Protein AF-W6KQI8-F1 (afdb_monomer)

Structure (mmCIF, N/CA/C/O backbone):
data_AF-W6KQI8-F1
#
_entry.id   AF-W6KQI8-F1
#
loop_
_atom_site.group_PDB
_atom_site.id
_atom_site.type_symbol
_atom_site.label_atom_id
_atom_site.label_alt_id
_atom_site.label_comp_id
_atom_site.label_asym_id
_atom_site.label_entity_id
_atom_site.label_seq_id
_atom_site.pdbx_PDB_ins_code
_atom_site.Cartn_x
_atom_site.Cartn_y
_atom_site.Cartn_z
_atom_site.occupancy
_atom_site.B_iso_or_equiv
_atom_site.auth_seq_id
_atom_site.auth_comp_id
_atom_site.auth_asym_id
_atom_site.auth_atom_id
_atom_site.pdbx_PDB_model_num
ATOM 1 N N . MET A 1 1 ? 44.109 -14.908 -35.224 1.00 31.94 1 MET A N 1
ATOM 2 C CA . MET A 1 1 ? 43.036 -13.945 -35.546 1.00 31.94 1 MET A CA 1
ATOM 3 C C . MET A 1 1 ? 41.801 -14.389 -34.784 1.00 31.94 1 MET A C 1
ATOM 5 O O . MET A 1 1 ? 41.146 -15.328 -35.209 1.00 31.94 1 MET A O 1
ATOM 9 N N . LEU A 1 2 ? 41.592 -13.823 -33.595 1.00 27.70 2 LEU A N 1
ATOM 10 C CA . LEU A 1 2 ? 40.444 -14.121 -32.739 1.00 27.70 2 LEU A CA 1
ATOM 11 C C . LEU A 1 2 ? 39.280 -13.232 -33.181 1.00 27.70 2 LEU A C 1
ATOM 13 O O . LEU A 1 2 ? 39.434 -12.018 -33.294 1.00 27.70 2 LEU A O 1
ATOM 17 N N . SER A 1 3 ? 38.160 -13.870 -33.507 1.00 24.66 3 SE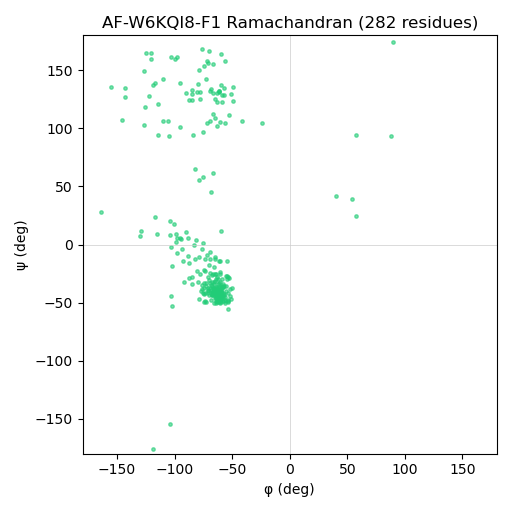R A N 1
ATOM 18 C CA . SER A 1 3 ? 36.952 -13.246 -34.036 1.00 24.66 3 SER A CA 1
ATOM 19 C C . SER A 1 3 ? 36.387 -12.199 -33.078 1.00 24.66 3 SER A C 1
ATOM 21 O O . SER A 1 3 ? 36.022 -12.507 -31.945 1.00 24.66 3 SER A O 1
ATOM 23 N N . ILE A 1 4 ? 36.249 -10.972 -33.576 1.00 33.44 4 ILE A N 1
ATOM 24 C CA . ILE A 1 4 ? 35.575 -9.831 -32.940 1.00 33.44 4 ILE A CA 1
ATOM 25 C C . ILE A 1 4 ? 34.052 -10.042 -33.028 1.00 33.44 4 ILE A C 1
ATOM 27 O O . ILE A 1 4 ? 33.346 -9.259 -33.641 1.00 33.44 4 ILE A O 1
ATOM 31 N N . ASN A 1 5 ? 33.545 -11.149 -32.479 1.00 31.06 5 ASN A N 1
ATOM 32 C CA . ASN A 1 5 ? 32.107 -11.459 -32.435 1.00 31.06 5 ASN A CA 1
ATOM 33 C C . ASN A 1 5 ? 31.621 -11.854 -31.027 1.00 31.06 5 ASN A C 1
ATOM 35 O O . ASN A 1 5 ? 30.468 -12.231 -30.869 1.00 31.06 5 ASN A O 1
ATOM 39 N N . ALA A 1 6 ? 32.464 -11.737 -29.994 1.00 29.67 6 ALA A N 1
ATOM 40 C CA . ALA A 1 6 ? 32.096 -12.051 -28.606 1.00 29.67 6 ALA A CA 1
ATOM 41 C C . ALA A 1 6 ? 31.729 -10.817 -27.750 1.00 29.67 6 ALA A C 1
ATOM 43 O O . ALA A 1 6 ? 31.437 -10.961 -26.572 1.00 29.67 6 ALA A O 1
ATOM 44 N N . LEU A 1 7 ? 31.721 -9.607 -28.325 1.00 29.34 7 LEU A N 1
ATOM 45 C CA . LEU A 1 7 ? 31.459 -8.346 -27.603 1.00 29.34 7 LEU A CA 1
ATOM 46 C C . LEU A 1 7 ? 30.052 -7.764 -27.837 1.00 29.34 7 LEU A C 1
ATOM 48 O O . LEU A 1 7 ? 29.827 -6.583 -27.607 1.00 29.34 7 LEU A O 1
ATOM 52 N N . SER A 1 8 ? 29.094 -8.586 -28.274 1.00 31.62 8 SER A N 1
ATOM 53 C CA . SER A 1 8 ? 27.665 -8.216 -28.280 1.00 31.62 8 SER A CA 1
ATOM 54 C C . SER A 1 8 ? 26.818 -9.110 -27.372 1.00 31.62 8 SER A C 1
ATOM 56 O O . SER A 1 8 ? 25.612 -9.226 -27.564 1.00 31.62 8 SER A O 1
ATOM 58 N N . ALA A 1 9 ? 27.443 -9.728 -26.361 1.00 31.31 9 ALA A N 1
ATOM 59 C CA . ALA A 1 9 ? 26.696 -10.190 -25.201 1.00 31.31 9 ALA A CA 1
ATOM 60 C C . ALA A 1 9 ? 26.138 -8.938 -24.517 1.00 31.31 9 ALA A C 1
ATOM 62 O O . ALA A 1 9 ? 26.889 -8.099 -24.025 1.00 31.31 9 ALA A O 1
ATOM 63 N N . GLU A 1 10 ? 24.827 -8.779 -24.636 1.00 37.16 10 GLU A N 1
ATOM 64 C CA . GLU A 1 10 ? 24.023 -7.676 -24.145 1.00 37.16 10 GLU A CA 1
ATOM 65 C C . GLU A 1 10 ? 24.472 -7.245 -22.739 1.00 37.16 10 GLU A C 1
ATOM 67 O O . GLU A 1 10 ? 24.137 -7.882 -21.746 1.00 37.16 10 GLU A O 1
ATOM 72 N N . CYS A 1 11 ? 25.156 -6.101 -22.634 1.00 30.22 11 CYS A N 1
ATOM 73 C CA . CYS A 1 11 ? 25.075 -5.258 -21.442 1.00 30.22 11 CYS A CA 1
ATOM 74 C C . CYS A 1 11 ? 23.647 -4.690 -21.359 1.00 30.22 11 CYS A C 1
ATOM 76 O O . CYS A 1 11 ? 23.443 -3.481 -21.441 1.00 30.22 11 CYS A O 1
ATOM 78 N N . LYS A 1 12 ? 22.636 -5.555 -21.230 1.00 35.59 12 LYS A N 1
ATOM 79 C CA . LYS A 1 12 ? 21.400 -5.159 -20.568 1.00 35.59 12 LYS A CA 1
ATOM 80 C C . LYS A 1 12 ? 21.812 -5.017 -19.120 1.00 35.59 12 LYS A C 1
ATOM 82 O O . LYS A 1 12 ? 22.142 -6.004 -18.471 1.00 35.59 12 LYS A O 1
ATOM 87 N N . LYS A 1 13 ? 21.910 -3.775 -18.656 1.00 36.84 13 LYS A N 1
ATOM 88 C CA . LYS A 1 13 ? 21.997 -3.497 -17.231 1.00 36.84 13 LYS A CA 1
ATOM 89 C C . LYS A 1 13 ? 20.802 -4.238 -16.639 1.00 36.84 13 LYS A C 1
ATOM 91 O O . LYS A 1 13 ? 19.673 -3.913 -16.995 1.00 36.84 13 LYS A O 1
ATOM 96 N N . GLU A 1 14 ? 21.037 -5.301 -15.872 1.00 39.47 14 GLU A N 1
ATOM 97 C CA . GLU A 1 14 ? 19.958 -5.914 -15.109 1.00 39.47 14 GLU A CA 1
ATOM 98 C C . GLU A 1 14 ? 19.404 -4.773 -14.261 1.00 39.47 14 GLU A C 1
ATOM 100 O O . GLU A 1 14 ? 20.079 -4.264 -13.362 1.00 39.47 14 GLU A O 1
ATOM 105 N N . LEU A 1 15 ? 18.236 -4.251 -14.653 1.00 46.25 15 LEU A N 1
ATOM 106 C CA . LEU A 1 15 ? 17.509 -3.308 -13.824 1.00 46.25 15 LEU A CA 1
ATOM 107 C C . LEU A 1 15 ? 17.428 -3.985 -12.461 1.00 46.25 15 LEU A C 1
ATOM 109 O O . LEU A 1 15 ? 17.081 -5.171 -12.434 1.00 46.25 15 LEU A O 1
ATOM 113 N N . PRO A 1 16 ? 17.798 -3.297 -11.364 1.00 52.91 16 PRO A N 1
ATOM 114 C CA . PRO A 1 16 ? 17.781 -3.925 -10.057 1.00 52.91 16 PRO A CA 1
ATOM 115 C C . PRO A 1 16 ? 16.419 -4.588 -9.913 1.00 52.91 16 PRO A C 1
ATOM 117 O O . PRO A 1 16 ? 15.400 -3.922 -10.109 1.00 52.91 16 PRO A O 1
ATOM 120 N N . TYR A 1 17 ? 16.397 -5.895 -9.649 1.00 54.91 17 TYR A N 1
ATOM 121 C CA . TYR A 1 17 ? 15.174 -6.713 -9.620 1.00 54.91 17 TYR A CA 1
ATOM 122 C C . TYR A 1 17 ? 14.105 -6.135 -8.660 1.00 54.91 17 TYR A C 1
ATOM 124 O O . TYR A 1 17 ? 12.928 -6.483 -8.718 1.00 54.91 17 TYR A O 1
ATOM 132 N N . HIS A 1 18 ? 14.529 -5.196 -7.810 1.00 64.19 18 HIS A N 1
ATOM 133 C CA . HIS A 1 18 ? 13.772 -4.504 -6.779 1.00 64.19 18 HIS A CA 1
ATOM 134 C C . HIS A 1 18 ? 13.620 -2.988 -7.009 1.00 64.19 18 HIS A C 1
ATOM 136 O O . HIS A 1 18 ? 13.173 -2.296 -6.106 1.00 64.19 18 HIS A O 1
ATOM 142 N N . ALA A 1 19 ? 13.999 -2.426 -8.162 1.00 83.62 19 ALA A N 1
ATOM 143 C CA . ALA A 1 19 ? 13.776 -1.003 -8.428 1.00 83.62 19 ALA A CA 1
ATOM 144 C C . ALA A 1 19 ? 12.316 -0.747 -8.852 1.00 83.62 19 ALA A C 1
ATOM 146 O O . ALA A 1 19 ? 11.789 -1.493 -9.690 1.00 83.62 19 ALA A O 1
ATOM 147 N N . PRO A 1 20 ? 11.667 0.321 -8.357 1.00 90.50 20 PRO A N 1
ATOM 148 C CA . PRO A 1 20 ? 10.317 0.686 -8.780 1.00 90.50 20 PRO A CA 1
ATOM 149 C C . PRO A 1 20 ? 10.254 0.958 -10.292 1.00 90.50 20 PRO A C 1
ATOM 151 O O . PRO A 1 20 ? 11.258 1.167 -10.991 1.00 90.50 20 PRO A O 1
ATOM 154 N N . PHE A 1 21 ? 9.041 0.975 -10.827 1.00 91.75 21 PHE A N 1
ATOM 155 C CA . PHE A 1 21 ? 8.799 1.480 -12.167 1.00 91.75 21 PHE A CA 1
ATOM 156 C C . PHE A 1 21 ? 8.943 3.011 -12.220 1.00 91.75 21 PHE A C 1
ATOM 158 O O . PHE A 1 21 ? 8.809 3.698 -11.203 1.00 91.75 21 PHE A O 1
ATOM 165 N N . PRO A 1 22 ? 9.196 3.580 -13.415 1.00 91.56 22 PRO A N 1
ATOM 166 C CA . PRO A 1 22 ? 9.279 5.026 -13.589 1.00 91.56 22 PRO A CA 1
ATOM 167 C C . PRO A 1 22 ? 8.013 5.758 -13.127 1.00 91.56 22 PRO A C 1
ATOM 169 O O . PRO A 1 22 ? 6.916 5.200 -13.148 1.00 91.56 22 PRO A O 1
ATOM 172 N N . GLN A 1 23 ? 8.154 7.051 -12.813 1.00 92.44 23 GLN A N 1
ATOM 173 C CA . GLN A 1 23 ? 7.081 7.888 -12.257 1.00 92.44 23 GLN A CA 1
ATOM 174 C C . GLN A 1 23 ? 5.764 7.821 -13.042 1.00 92.44 23 GLN A C 1
ATOM 176 O O . GLN A 1 23 ? 4.706 7.765 -12.439 1.00 92.44 23 GLN A O 1
ATOM 181 N N . GLN A 1 24 ? 5.815 7.736 -14.372 1.00 92.00 24 GLN A N 1
ATOM 182 C CA . GLN A 1 24 ? 4.614 7.616 -15.207 1.00 92.00 24 GLN A CA 1
ATOM 183 C C . GLN A 1 24 ? 3.746 6.380 -14.905 1.00 92.00 24 GLN A C 1
ATOM 185 O O . GLN A 1 24 ? 2.536 6.440 -15.096 1.00 92.00 24 GLN A O 1
ATOM 190 N N . VAL A 1 25 ? 4.340 5.273 -14.436 1.00 92.81 25 VAL A N 1
ATOM 191 C CA . VAL A 1 25 ? 3.583 4.102 -13.967 1.00 92.81 25 VAL A CA 1
ATOM 192 C C . VAL A 1 25 ? 2.952 4.414 -12.622 1.00 92.81 25 VAL A C 1
ATOM 194 O O . VAL A 1 25 ? 1.751 4.216 -12.468 1.00 92.81 25 VAL A O 1
ATOM 197 N N . LYS A 1 26 ? 3.743 4.953 -11.684 1.00 94.56 26 LYS A N 1
ATOM 198 C CA . LYS A 1 26 ? 3.284 5.332 -10.342 1.00 94.56 26 LYS A CA 1
ATOM 199 C C . LYS A 1 26 ? 2.106 6.309 -10.412 1.00 94.56 26 LYS A C 1
ATOM 201 O O . LYS A 1 26 ? 1.048 5.998 -9.882 1.00 94.56 26 LYS A O 1
ATOM 206 N N . ASP A 1 27 ? 2.229 7.387 -11.186 1.00 93.50 27 ASP A N 1
ATOM 207 C CA . ASP A 1 27 ? 1.166 8.378 -11.411 1.00 93.50 27 ASP A CA 1
ATOM 208 C C . ASP A 1 27 ? -0.135 7.736 -11.926 1.00 93.50 27 ASP A C 1
ATOM 210 O O . ASP A 1 27 ? -1.237 8.112 -11.523 1.00 93.50 27 ASP A O 1
ATOM 214 N N . ALA A 1 28 ? -0.017 6.758 -12.830 1.00 92.56 28 ALA A N 1
ATOM 215 C CA . ALA A 1 28 ? -1.165 6.088 -13.431 1.00 92.56 28 ALA A CA 1
ATOM 216 C C . ALA A 1 28 ? -1.863 5.107 -12.477 1.00 92.56 28 ALA A C 1
ATOM 218 O O . ALA A 1 28 ? -3.038 4.807 -12.695 1.00 92.56 28 ALA A O 1
ATOM 219 N N . ILE A 1 29 ? -1.168 4.620 -11.442 1.00 94.56 29 ILE A N 1
ATOM 220 C CA . ILE A 1 29 ? -1.725 3.696 -10.447 1.00 94.56 29 ILE A CA 1
ATOM 221 C C . ILE A 1 29 ? -2.087 4.363 -9.120 1.00 94.56 29 ILE A C 1
ATOM 223 O O . ILE A 1 29 ? -2.888 3.794 -8.392 1.00 94.56 29 ILE A O 1
ATOM 227 N N . SER A 1 30 ? -1.574 5.554 -8.793 1.00 94.94 30 SER A N 1
ATOM 228 C CA . SER A 1 30 ? -1.766 6.192 -7.477 1.00 94.94 30 SER A CA 1
ATOM 229 C C . SER A 1 30 ? -3.231 6.290 -7.040 1.00 94.94 30 SER A C 1
ATOM 231 O O . SER A 1 30 ? -3.544 6.075 -5.871 1.00 94.94 30 SER A O 1
ATOM 233 N N . CYS A 1 31 ? -4.157 6.563 -7.966 1.00 94.06 31 CYS A N 1
ATOM 234 C CA . CYS A 1 31 ? -5.579 6.624 -7.618 1.00 94.06 31 CYS A CA 1
ATOM 235 C C . CYS A 1 31 ? -6.183 5.245 -7.303 1.00 94.06 31 CYS A C 1
ATOM 237 O O . CYS A 1 31 ? -6.978 5.100 -6.366 1.00 94.06 31 CYS A O 1
ATOM 239 N N . ASP A 1 32 ? -5.776 4.227 -8.065 1.00 92.81 32 ASP A N 1
ATOM 240 C CA . ASP A 1 32 ? -6.153 2.835 -7.822 1.00 92.81 32 ASP A CA 1
ATOM 241 C C . ASP A 1 32 ? -5.556 2.382 -6.465 1.00 92.81 32 ASP A C 1
ATOM 243 O O . ASP A 1 32 ? -6.285 1.877 -5.607 1.00 92.81 32 ASP A O 1
ATOM 247 N N . VAL A 1 33 ? -4.274 2.682 -6.206 1.00 95.88 33 VAL A N 1
ATOM 248 C CA . VAL A 1 33 ? -3.576 2.426 -4.930 1.00 95.88 33 VAL A CA 1
ATOM 249 C C . VAL A 1 33 ? -4.295 3.080 -3.752 1.00 95.88 33 VAL A C 1
ATOM 251 O O . VAL A 1 33 ? -4.523 2.400 -2.759 1.00 95.88 33 VAL A O 1
ATOM 254 N N . CYS A 1 34 ? -4.737 4.338 -3.861 1.00 96.00 34 CYS A N 1
ATOM 255 C CA . CYS A 1 34 ? -5.494 4.995 -2.789 1.00 96.00 34 CYS A CA 1
ATOM 256 C C . CYS A 1 34 ? -6.769 4.242 -2.420 1.00 96.00 34 CYS A C 1
ATOM 258 O O . CYS A 1 34 ? -7.057 4.015 -1.244 1.00 96.00 34 CYS A O 1
ATOM 260 N N . THR A 1 35 ? -7.519 3.805 -3.430 1.00 93.75 35 THR A N 1
ATOM 261 C CA . THR A 1 35 ? -8.764 3.067 -3.211 1.00 93.75 35 THR A CA 1
ATOM 262 C C . THR A 1 35 ? -8.494 1.728 -2.516 1.00 93.75 35 THR A C 1
ATOM 264 O O . THR A 1 35 ? -9.210 1.361 -1.583 1.00 93.75 35 THR A O 1
ATOM 267 N N . HIS A 1 36 ? -7.440 1.016 -2.927 1.00 94.75 36 HIS A N 1
ATOM 268 C CA . HIS A 1 36 ? -7.045 -0.255 -2.316 1.00 94.75 36 HIS A CA 1
ATOM 269 C C . HIS A 1 36 ? -6.464 -0.092 -0.907 1.00 94.75 36 HIS A C 1
ATOM 271 O O . HIS A 1 36 ? -6.822 -0.869 -0.021 1.00 94.75 36 HIS A O 1
ATOM 277 N N . ALA A 1 37 ? -5.625 0.916 -0.674 1.00 96.19 37 ALA A N 1
ATOM 278 C CA . ALA A 1 37 ? -5.081 1.226 0.644 1.00 96.19 37 ALA A CA 1
ATOM 279 C C . ALA A 1 37 ? -6.216 1.530 1.630 1.00 96.19 37 ALA A C 1
ATOM 281 O O . ALA A 1 37 ? -6.264 0.958 2.714 1.00 96.19 37 ALA A O 1
ATOM 282 N N . LEU A 1 38 ? -7.201 2.335 1.219 1.00 95.81 38 LEU A N 1
ATOM 283 C CA . LEU A 1 38 ? -8.357 2.662 2.050 1.00 95.81 38 LEU A CA 1
ATOM 284 C C . LEU A 1 38 ? -9.239 1.444 2.357 1.00 95.81 38 LEU A C 1
ATOM 286 O O . LEU A 1 38 ? -9.744 1.307 3.472 1.00 95.81 38 LEU A O 1
ATOM 290 N N . ALA A 1 39 ? -9.427 0.550 1.383 1.00 95.31 39 ALA A N 1
ATOM 291 C CA . ALA A 1 39 ? -10.152 -0.698 1.600 1.00 95.31 39 ALA A CA 1
ATOM 292 C C . ALA A 1 39 ? -9.438 -1.594 2.624 1.00 95.31 39 ALA A C 1
ATOM 294 O O . ALA A 1 39 ? -10.081 -2.110 3.538 1.00 95.31 39 ALA A O 1
ATOM 295 N N . ASN A 1 40 ? -8.115 -1.734 2.510 1.00 97.06 40 ASN A N 1
ATOM 296 C CA . ASN A 1 40 ? -7.313 -2.504 3.460 1.00 97.06 40 ASN A CA 1
ATOM 297 C C . ASN A 1 40 ? -7.296 -1.860 4.850 1.00 97.06 40 ASN A C 1
ATOM 299 O O . ASN A 1 40 ? -7.498 -2.564 5.836 1.00 97.06 40 ASN A O 1
ATOM 303 N N . LEU A 1 41 ? -7.171 -0.533 4.932 1.00 97.38 41 LEU A N 1
ATOM 304 C CA . LEU A 1 41 ? -7.274 0.213 6.185 1.00 97.38 41 LEU A CA 1
ATOM 305 C C . LEU A 1 41 ? -8.612 -0.057 6.881 1.00 97.38 41 LEU A C 1
ATOM 307 O O . LEU A 1 41 ? -8.641 -0.388 8.062 1.00 97.38 41 LEU A O 1
ATOM 311 N N . ALA A 1 42 ? -9.726 0.011 6.147 1.00 97.25 42 ALA A N 1
ATOM 312 C CA . ALA A 1 42 ? -11.049 -0.270 6.698 1.00 97.25 42 ALA A CA 1
ATOM 313 C C . ALA A 1 42 ? -11.183 -1.718 7.205 1.00 97.25 42 ALA A C 1
ATOM 315 O O . ALA A 1 42 ? -11.731 -1.934 8.285 1.00 97.25 42 ALA A O 1
ATOM 316 N N . ILE A 1 43 ? -10.664 -2.703 6.463 1.00 96.56 43 ILE A N 1
ATOM 317 C CA . ILE A 1 43 ? -10.661 -4.118 6.875 1.00 96.56 43 ILE A CA 1
ATOM 318 C C . ILE A 1 43 ? -9.863 -4.310 8.168 1.00 96.56 43 ILE A C 1
ATOM 320 O O . ILE A 1 43 ? -10.338 -4.958 9.100 1.00 96.56 43 ILE A O 1
ATOM 324 N N . GLN A 1 44 ? -8.670 -3.730 8.252 1.00 97.50 44 GLN A N 1
ATOM 325 C CA . GLN A 1 44 ? -7.796 -3.902 9.410 1.00 97.50 44 GLN A CA 1
ATOM 326 C C . GLN A 1 44 ? -8.319 -3.169 10.644 1.00 97.50 44 GLN A C 1
ATOM 328 O O . GLN A 1 44 ? -8.327 -3.731 11.736 1.00 97.50 44 GLN A O 1
ATOM 333 N N . VAL A 1 45 ? -8.849 -1.955 10.472 1.00 97.69 45 VAL A N 1
ATOM 334 C CA . VAL A 1 45 ? -9.501 -1.207 11.556 1.00 97.69 45 VAL A CA 1
ATOM 335 C C . VAL A 1 45 ? -10.732 -1.950 12.069 1.00 97.69 45 VAL A C 1
ATOM 337 O O . VAL A 1 45 ? -10.954 -2.004 13.278 1.00 97.69 45 VAL A O 1
ATOM 340 N N . GLN A 1 46 ? -11.520 -2.559 11.176 1.00 97.69 46 GLN A N 1
ATOM 341 C CA . GLN A 1 46 ? -12.642 -3.411 11.565 1.00 97.69 46 GLN A CA 1
ATOM 342 C C . GLN A 1 46 ? -12.169 -4.600 12.415 1.00 97.69 46 GLN A C 1
ATOM 344 O O . GLN A 1 46 ? -12.746 -4.845 13.473 1.00 97.69 46 GLN A O 1
ATOM 349 N N . ALA A 1 47 ? -11.103 -5.291 11.999 1.00 96.62 47 ALA A N 1
ATOM 350 C CA . ALA A 1 47 ? -10.547 -6.423 12.739 1.00 96.62 47 ALA A CA 1
ATOM 351 C C . ALA A 1 47 ? -10.046 -6.016 14.139 1.00 96.62 47 ALA A C 1
ATOM 353 O O . ALA A 1 47 ? -10.391 -6.659 15.131 1.00 96.62 47 ALA A O 1
ATOM 354 N N . VAL A 1 48 ? -9.308 -4.904 14.249 1.00 96.69 48 VAL A N 1
ATOM 355 C CA . VAL A 1 48 ? -8.845 -4.377 15.547 1.00 96.69 48 VAL A CA 1
ATOM 356 C C . VAL A 1 48 ? -10.021 -3.962 16.431 1.00 96.69 48 VAL A C 1
ATOM 358 O O . VAL A 1 48 ? -10.008 -4.193 17.642 1.00 96.69 48 VAL A O 1
ATOM 361 N N . ARG A 1 49 ? -11.076 -3.382 15.849 1.00 96.12 49 ARG A N 1
ATOM 362 C CA . ARG A 1 49 ? -12.285 -3.025 16.596 1.00 96.12 49 ARG A CA 1
ATOM 363 C C . ARG A 1 49 ? -12.964 -4.260 17.185 1.00 96.12 49 ARG A C 1
ATOM 365 O O . ARG A 1 49 ? -13.276 -4.250 18.371 1.00 96.12 49 ARG A O 1
ATOM 372 N N . GLU A 1 50 ? -13.149 -5.313 16.394 1.00 96.12 50 GLU A N 1
ATOM 373 C CA . GLU A 1 50 ? -13.730 -6.583 16.853 1.00 96.12 50 GLU A CA 1
ATOM 374 C C . GLU A 1 50 ? -12.882 -7.225 17.962 1.00 96.12 50 GLU A C 1
ATOM 376 O O . GLU A 1 50 ? -13.411 -7.669 18.987 1.00 96.12 50 GLU A O 1
ATOM 381 N N . GLU A 1 51 ? -11.554 -7.205 17.814 1.00 95.94 51 GLU A N 1
ATOM 382 C CA . GLU A 1 51 ? -10.636 -7.690 18.842 1.00 95.94 51 GLU A CA 1
ATOM 383 C C . GLU A 1 51 ? -10.786 -6.898 20.152 1.00 95.94 51 GLU A C 1
ATOM 385 O O . GLU A 1 51 ? -10.909 -7.485 21.233 1.00 95.94 51 GLU A O 1
ATOM 390 N N . LYS A 1 52 ? -10.824 -5.564 20.082 1.00 95.06 52 LYS A N 1
ATOM 391 C CA . LYS A 1 52 ? -10.991 -4.708 21.262 1.00 95.06 52 LYS A CA 1
ATOM 392 C C . LYS A 1 52 ? -12.354 -4.872 21.915 1.00 95.06 52 LYS A C 1
ATOM 394 O O . LYS A 1 52 ? -12.421 -4.964 23.142 1.00 95.06 52 LYS A O 1
ATOM 399 N N . GLU A 1 53 ? -13.421 -4.971 21.132 1.00 94.56 53 GLU A N 1
ATOM 400 C CA . GLU A 1 53 ? -14.773 -5.211 21.637 1.00 94.56 53 GLU A CA 1
ATOM 401 C C . GLU A 1 53 ? -14.853 -6.533 22.407 1.00 94.56 53 GLU A C 1
ATOM 403 O O . GLU A 1 53 ? -15.429 -6.570 23.498 1.00 94.56 53 GLU A O 1
ATOM 408 N N . SER A 1 54 ? -14.176 -7.586 21.928 1.00 95.50 54 SER A N 1
ATOM 409 C CA . SER A 1 54 ? -14.073 -8.866 22.647 1.00 95.50 54 SER A CA 1
ATOM 410 C C . SER A 1 54 ? -13.406 -8.733 24.027 1.00 95.50 54 SER A C 1
ATOM 412 O O . SER A 1 54 ? -13.697 -9.497 24.948 1.00 95.50 54 SER A O 1
ATOM 414 N N . LYS A 1 55 ? -12.563 -7.708 24.198 1.00 95.62 55 LYS A N 1
ATOM 415 C CA . LYS A 1 55 ? -11.858 -7.354 25.439 1.00 95.62 55 LYS A CA 1
ATOM 416 C C . LYS A 1 55 ? -12.544 -6.217 26.212 1.00 95.62 55 LYS A C 1
ATOM 418 O O . LYS A 1 55 ? -11.981 -5.722 27.184 1.00 95.62 55 LYS A O 1
ATOM 423 N N . SER A 1 56 ? -13.752 -5.799 25.813 1.00 93.75 56 SER A N 1
ATOM 424 C CA . SER A 1 56 ? -14.475 -4.642 26.378 1.00 93.75 56 SER A CA 1
ATOM 425 C C . SER A 1 56 ? -13.707 -3.310 26.297 1.00 93.75 56 SER A C 1
ATOM 427 O O . SER A 1 56 ? -13.948 -2.389 27.080 1.00 93.75 56 SER A O 1
ATOM 429 N N . LEU A 1 57 ? -12.782 -3.200 25.343 1.00 94.94 57 LEU A N 1
ATOM 430 C CA . LEU A 1 57 ? -12.033 -1.989 25.023 1.00 94.94 57 LEU A CA 1
ATOM 431 C C . LEU A 1 57 ? -12.679 -1.268 23.835 1.00 94.94 57 LEU A C 1
ATOM 433 O O . LEU A 1 57 ? -13.459 -1.844 23.080 1.00 94.94 57 LEU A O 1
ATOM 437 N N . LYS A 1 58 ? -12.352 0.016 23.669 1.00 93.62 58 LYS A N 1
ATOM 438 C CA . LYS A 1 58 ? -12.819 0.828 22.539 1.00 93.62 58 LYS A CA 1
ATOM 439 C C . LYS A 1 58 ? -11.663 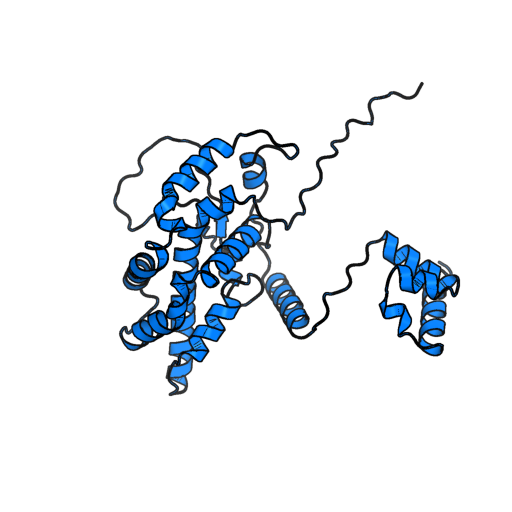1.138 21.604 1.00 93.62 58 LYS A C 1
ATOM 441 O O . LYS A 1 58 ? -10.564 1.425 22.075 1.00 93.62 58 LYS A O 1
ATOM 446 N N . LEU A 1 59 ? -11.958 1.140 20.309 1.00 95.31 59 LEU A N 1
ATOM 447 C CA . LEU A 1 59 ? -11.075 1.682 19.283 1.00 95.31 59 LEU A CA 1
ATOM 448 C C . LEU A 1 59 ? -10.848 3.186 19.531 1.00 95.31 59 LEU A C 1
ATOM 450 O O . LEU A 1 59 ? -11.808 3.941 19.749 1.00 95.31 59 LEU A O 1
ATOM 454 N N . ASN A 1 60 ? -9.592 3.612 19.511 1.00 95.12 60 ASN A N 1
ATOM 455 C CA . ASN A 1 60 ? -9.155 5.000 19.630 1.00 95.12 60 ASN A CA 1
ATOM 456 C C . ASN A 1 60 ? -8.390 5.432 18.358 1.00 95.12 60 ASN A C 1
ATOM 458 O O . ASN A 1 60 ? -8.382 4.711 17.367 1.00 95.12 60 ASN A O 1
ATOM 462 N N . GLU A 1 61 ? -7.849 6.651 18.343 1.00 94.88 61 GLU A N 1
ATOM 463 C CA . GLU A 1 61 ? -7.131 7.174 17.170 1.00 94.88 61 GLU A CA 1
ATOM 464 C C . GLU A 1 61 ? -5.724 6.592 17.023 1.00 94.88 61 GLU A C 1
ATOM 466 O O . GLU A 1 61 ? -5.305 6.325 15.903 1.00 94.88 61 GLU A O 1
ATOM 471 N N . GLU A 1 62 ? -5.042 6.332 18.137 1.00 95.88 62 GLU A N 1
ATOM 472 C CA . GLU A 1 62 ? -3.723 5.690 18.174 1.00 95.88 62 GLU A CA 1
ATOM 473 C C . GLU A 1 62 ? -3.758 4.318 17.488 1.00 95.88 62 GLU A C 1
ATOM 475 O O . GLU A 1 62 ? -2.933 4.051 16.627 1.00 95.88 62 GLU A O 1
ATOM 480 N N . ASP A 1 63 ? -4.805 3.522 17.725 1.00 96.00 63 ASP A N 1
ATOM 481 C CA . ASP A 1 63 ? -5.012 2.237 17.044 1.00 96.00 63 ASP A CA 1
ATOM 482 C C . ASP A 1 63 ? -5.075 2.366 15.518 1.00 96.00 63 ASP A C 1
ATOM 484 O O . ASP A 1 63 ? -4.667 1.467 14.788 1.00 96.00 63 ASP A O 1
ATOM 488 N N . VAL A 1 64 ? -5.665 3.459 15.025 1.00 97.19 64 VAL A N 1
ATOM 489 C CA . VAL A 1 64 ? -5.795 3.705 13.586 1.00 97.19 64 VAL A CA 1
ATOM 490 C C . VAL A 1 64 ? -4.463 4.184 13.019 1.00 97.19 64 VAL A C 1
ATOM 492 O O . VAL A 1 64 ? -4.090 3.743 11.935 1.00 97.19 64 VAL A O 1
ATOM 495 N N . LEU A 1 65 ? -3.748 5.044 13.749 1.00 96.19 65 LEU A N 1
ATOM 496 C CA . LEU A 1 65 ? -2.423 5.530 13.365 1.00 96.19 65 LEU A CA 1
ATOM 497 C C . LEU A 1 65 ? -1.415 4.384 13.272 1.00 96.19 65 LEU A C 1
ATOM 499 O O . LEU A 1 65 ? -0.793 4.237 12.229 1.00 96.19 65 LEU A O 1
ATOM 503 N N . GLU A 1 66 ? -1.372 3.489 14.262 1.00 95.00 66 GLU A N 1
ATOM 504 C CA . GLU A 1 66 ? -0.517 2.297 14.199 1.00 95.00 66 GLU A CA 1
ATOM 505 C C . GLU A 1 66 ? -0.800 1.460 12.939 1.00 95.00 66 GLU A C 1
ATOM 507 O O . GLU A 1 66 ? 0.091 0.817 12.382 1.00 95.00 66 GLU A O 1
ATOM 512 N N . ILE A 1 67 ? -2.065 1.381 12.499 1.00 96.56 67 ILE A N 1
ATOM 513 C CA . ILE A 1 67 ? -2.406 0.640 11.277 1.00 96.56 67 ILE A CA 1
ATOM 514 C C . ILE A 1 67 ? -1.876 1.374 10.052 1.00 96.56 67 ILE A C 1
ATOM 516 O O . ILE A 1 67 ? -1.334 0.734 9.153 1.00 96.56 67 ILE A O 1
ATOM 520 N N . MET A 1 68 ? -2.043 2.694 10.016 1.00 95.69 68 MET A N 1
ATOM 521 C CA . MET A 1 68 ? -1.579 3.543 8.923 1.00 95.69 68 MET A CA 1
ATOM 522 C C . MET A 1 68 ? -0.053 3.508 8.769 1.00 95.69 68 MET A C 1
ATOM 524 O O . MET A 1 68 ? 0.407 3.416 7.633 1.00 95.69 68 MET A O 1
ATOM 528 N N . ASP A 1 69 ? 0.700 3.492 9.872 1.00 93.38 69 ASP A N 1
ATOM 529 C CA . ASP A 1 69 ? 2.172 3.468 9.875 1.00 93.38 69 ASP A CA 1
ATOM 530 C C . ASP A 1 69 ? 2.737 2.248 9.132 1.00 93.38 69 ASP A C 1
ATOM 532 O O . ASP A 1 69 ? 3.721 2.336 8.400 1.00 93.38 69 ASP A O 1
ATOM 536 N N . GLU A 1 70 ? 2.078 1.097 9.260 1.00 95.06 70 GLU A N 1
ATOM 537 C CA . GLU A 1 70 ? 2.501 -0.137 8.599 1.00 95.06 70 GLU A CA 1
ATOM 538 C C . GLU A 1 70 ? 1.835 -0.368 7.234 1.00 95.06 70 GLU A C 1
ATOM 540 O O . GLU A 1 70 ? 2.268 -1.241 6.476 1.00 95.06 70 GLU A O 1
ATOM 545 N N . LEU A 1 71 ? 0.765 0.368 6.914 1.00 96.88 71 LEU A N 1
ATOM 546 C CA . LEU A 1 71 ? -0.129 0.074 5.790 1.00 96.88 71 LEU A CA 1
ATOM 547 C C . LEU A 1 71 ? 0.586 0.101 4.438 1.00 96.88 71 LEU A C 1
ATOM 549 O O . LEU A 1 71 ? 0.205 -0.640 3.532 1.00 96.88 71 LEU A O 1
ATOM 553 N N . CYS A 1 72 ? 1.597 0.955 4.291 1.00 97.06 72 CYS A N 1
ATOM 554 C CA . CYS A 1 72 ? 2.341 1.104 3.045 1.00 97.06 72 CYS A CA 1
ATOM 555 C C . CYS A 1 72 ? 3.614 0.254 2.975 1.00 97.06 72 CYS A C 1
ATOM 557 O O . CYS A 1 72 ? 4.335 0.345 1.987 1.00 97.06 72 CYS A O 1
ATOM 559 N N . THR A 1 73 ? 3.869 -0.597 3.971 1.00 95.06 73 THR A N 1
ATOM 560 C CA . THR A 1 73 ? 5.105 -1.378 4.070 1.00 95.06 73 THR A CA 1
ATOM 561 C C . THR A 1 73 ? 4.841 -2.846 3.725 1.00 95.06 73 THR A C 1
ATOM 563 O O . THR A 1 73 ? 4.296 -3.587 4.540 1.00 95.06 73 THR A O 1
ATOM 566 N N . PRO A 1 74 ? 5.256 -3.350 2.550 1.00 94.62 74 PRO A N 1
ATOM 567 C CA . PRO A 1 74 ? 4.883 -4.691 2.092 1.00 94.62 74 PRO A CA 1
ATOM 568 C C . PRO A 1 74 ? 5.441 -5.834 2.954 1.00 94.62 74 PRO A C 1
ATOM 570 O O . PRO A 1 74 ? 5.056 -6.983 2.753 1.00 94.62 74 PRO A O 1
ATOM 573 N N . PHE A 1 75 ? 6.367 -5.555 3.871 1.00 92.88 75 PHE A N 1
ATOM 574 C CA . PHE A 1 75 ? 7.003 -6.528 4.764 1.00 92.88 75 PHE A CA 1
ATOM 575 C C . PHE A 1 75 ? 6.372 -6.578 6.161 1.00 92.88 75 PHE A C 1
ATOM 577 O O . PHE A 1 75 ? 6.869 -7.293 7.025 1.00 92.88 75 PHE A O 1
ATOM 584 N N . THR A 1 76 ? 5.281 -5.851 6.395 1.00 92.56 76 THR A N 1
ATOM 585 C CA . THR A 1 76 ? 4.510 -5.920 7.642 1.00 92.56 76 THR A CA 1
ATOM 586 C C . THR A 1 76 ? 3.237 -6.734 7.431 1.00 92.56 76 THR A C 1
ATOM 588 O O . THR A 1 76 ? 2.759 -6.919 6.309 1.00 92.56 76 THR A O 1
ATOM 591 N N . THR A 1 77 ? 2.640 -7.208 8.526 1.00 91.31 77 THR A N 1
ATOM 592 C CA . THR A 1 77 ? 1.345 -7.911 8.470 1.00 91.31 77 THR A CA 1
ATOM 593 C C . THR A 1 77 ? 0.236 -7.002 7.934 1.00 91.31 77 THR A C 1
ATOM 595 O O . THR A 1 77 ? -0.715 -7.473 7.317 1.00 91.31 77 THR A O 1
ATOM 598 N N . ARG A 1 78 ? 0.348 -5.690 8.160 1.00 94.19 78 ARG A N 1
ATOM 599 C CA . ARG A 1 78 ? -0.646 -4.706 7.736 1.00 94.19 78 ARG A CA 1
ATOM 600 C C . ARG A 1 78 ? -0.415 -4.199 6.315 1.00 94.19 78 ARG A C 1
ATOM 602 O O . ARG A 1 78 ? -1.385 -3.871 5.641 1.00 94.19 78 ARG A O 1
ATOM 609 N N . GLY A 1 79 ? 0.817 -4.173 5.818 1.00 95.06 79 GLY A N 1
ATOM 610 C CA . GLY A 1 79 ? 1.129 -3.684 4.473 1.00 95.06 79 GLY A CA 1
ATOM 611 C C . GLY A 1 79 ? 1.282 -4.771 3.408 1.00 95.06 79 GLY A C 1
ATOM 612 O O . GLY A 1 79 ? 1.320 -4.464 2.216 1.00 95.06 79 GLY A O 1
ATOM 613 N N . GLU A 1 80 ? 1.282 -6.055 3.774 1.00 94.88 80 GLU A N 1
ATOM 614 C CA . GLU A 1 80 ? 1.445 -7.155 2.811 1.00 94.88 80 GLU A CA 1
ATOM 615 C C . GLU A 1 80 ? 0.365 -7.246 1.724 1.00 94.88 80 GLU A C 1
ATOM 617 O O . GLU A 1 80 ? 0.568 -7.916 0.709 1.00 94.88 80 GLU A O 1
ATOM 622 N N . TRP A 1 81 ? -0.764 -6.544 1.867 1.00 96.19 81 TRP A N 1
ATOM 623 C CA . TRP A 1 81 ? -1.758 -6.418 0.796 1.00 96.19 81 TRP A CA 1
ATOM 624 C C . TRP A 1 81 ? -1.141 -5.891 -0.508 1.00 96.19 81 TRP A C 1
ATOM 626 O O . TRP A 1 81 ? -1.585 -6.280 -1.588 1.00 96.19 81 TRP A O 1
ATOM 636 N N . ILE A 1 82 ? -0.082 -5.076 -0.422 1.00 97.44 82 ILE A N 1
ATOM 637 C CA . ILE A 1 82 ? 0.686 -4.564 -1.565 1.00 97.44 82 ILE A CA 1
ATOM 638 C C . ILE A 1 82 ? 1.236 -5.709 -2.422 1.00 97.44 82 ILE A C 1
ATOM 640 O O . ILE A 1 82 ? 1.254 -5.622 -3.648 1.00 97.44 82 ILE A O 1
ATOM 644 N N . ARG A 1 83 ? 1.624 -6.827 -1.802 1.00 95.69 83 ARG A N 1
ATOM 645 C CA . ARG A 1 83 ? 2.163 -8.008 -2.495 1.00 95.69 83 ARG A CA 1
ATOM 646 C C . ARG A 1 83 ? 1.118 -8.789 -3.278 1.00 95.69 83 ARG A C 1
ATOM 648 O O . ARG A 1 83 ? 1.465 -9.706 -4.015 1.00 95.69 83 ARG A O 1
ATOM 655 N N . ARG A 1 84 ? -0.159 -8.456 -3.108 1.00 95.88 84 ARG A N 1
ATOM 656 C CA . ARG A 1 84 ? -1.261 -9.027 -3.885 1.00 95.88 84 ARG A CA 1
ATOM 657 C C . ARG A 1 84 ? -1.601 -8.165 -5.095 1.00 95.88 84 ARG A C 1
ATOM 659 O O . ARG A 1 84 ? -2.475 -8.536 -5.866 1.00 95.88 84 ARG A O 1
ATOM 666 N N . ILE A 1 85 ? -0.952 -7.016 -5.263 1.00 95.50 85 ILE A N 1
ATOM 667 C CA . ILE A 1 85 ? -1.225 -6.088 -6.355 1.00 95.50 85 ILE A CA 1
ATOM 668 C C . ILE A 1 85 ? -0.345 -6.417 -7.559 1.00 95.50 85 ILE A C 1
ATOM 670 O O . ILE A 1 85 ? 0.874 -6.530 -7.440 1.00 95.50 85 ILE A O 1
ATOM 674 N N . VAL A 1 86 ? -0.963 -6.513 -8.736 1.00 93.38 86 VAL A N 1
ATOM 675 C CA . VAL A 1 86 ? -0.264 -6.674 -10.019 1.00 93.38 86 VAL A CA 1
ATOM 676 C C . VAL A 1 86 ? -0.691 -5.622 -11.026 1.00 93.38 86 VAL A C 1
ATOM 678 O O . VAL A 1 86 ? -1.839 -5.179 -11.023 1.00 93.38 86 VAL A O 1
ATOM 681 N N . LEU A 1 87 ? 0.221 -5.245 -11.926 1.00 91.06 87 LEU A N 1
ATOM 682 C CA . LEU A 1 87 ? -0.100 -4.333 -13.016 1.00 91.06 87 LEU A CA 1
ATOM 683 C C . LEU A 1 87 ? -0.854 -5.056 -14.135 1.00 91.06 87 LEU A C 1
ATOM 685 O O . LEU A 1 87 ? -0.372 -6.031 -14.711 1.00 91.06 87 LEU A O 1
ATOM 689 N N . LYS A 1 88 ? -2.020 -4.524 -14.498 1.00 85.38 88 LYS A N 1
ATOM 690 C CA . LYS A 1 88 ? -2.844 -4.990 -15.614 1.00 85.38 88 LYS A CA 1
ATOM 691 C C . LYS A 1 88 ? -2.915 -3.918 -16.687 1.00 85.38 88 LYS A C 1
ATOM 693 O O . LYS A 1 88 ? -3.766 -3.034 -16.656 1.00 85.38 88 LYS A O 1
ATOM 698 N N . ILE A 1 89 ? -2.028 -4.012 -17.668 1.00 75.00 89 ILE A N 1
ATOM 699 C CA . ILE A 1 89 ? -2.067 -3.119 -18.824 1.00 75.00 89 ILE A CA 1
ATOM 700 C C . ILE A 1 89 ? -2.992 -3.715 -19.894 1.00 75.00 89 ILE A C 1
ATOM 702 O O . ILE A 1 89 ? -2.758 -4.842 -20.337 1.00 75.00 89 ILE A O 1
ATOM 706 N N . PRO A 1 90 ? -4.024 -2.987 -20.357 1.00 66.12 90 PRO A N 1
ATOM 707 C CA . PRO A 1 90 ? -4.861 -3.438 -21.457 1.00 66.12 90 PRO A CA 1
ATOM 708 C C . PRO A 1 90 ? -4.044 -3.480 -22.756 1.00 66.12 90 PRO A C 1
ATOM 710 O O . PRO A 1 90 ? -3.656 -2.457 -23.310 1.00 66.12 90 PRO A O 1
ATOM 713 N N . LEU A 1 91 ? -3.805 -4.688 -23.269 1.00 57.69 91 LEU A N 1
ATOM 714 C CA . LEU A 1 91 ? -3.013 -4.939 -24.483 1.00 57.69 91 LEU A CA 1
ATOM 715 C C . LEU A 1 91 ? -3.759 -4.603 -25.794 1.00 57.69 91 LEU A C 1
ATOM 717 O O . LEU A 1 91 ? -3.225 -4.808 -26.883 1.00 57.69 91 LEU A O 1
ATOM 721 N N . SER A 1 92 ? -5.002 -4.112 -25.733 1.00 47.53 92 SER A N 1
ATOM 722 C CA . SER A 1 92 ? -5.758 -3.686 -26.916 1.00 47.53 92 SER A CA 1
ATOM 723 C C . SER A 1 92 ? -6.830 -2.642 -26.592 1.00 47.53 92 SER A C 1
ATOM 725 O O . SER A 1 92 ? -7.620 -2.849 -25.670 1.00 47.53 92 SER A O 1
ATOM 727 N N . PRO A 1 93 ? -6.953 -1.573 -27.401 1.00 42.97 93 PRO A N 1
ATOM 728 C CA . PRO A 1 93 ? -8.060 -0.633 -27.322 1.00 42.97 93 PRO A CA 1
ATOM 729 C C . PRO A 1 93 ? -9.254 -1.206 -28.093 1.00 42.97 93 PRO A C 1
ATOM 731 O O . PRO A 1 93 ? -9.641 -0.688 -29.134 1.00 42.97 93 PRO A O 1
ATOM 734 N N . THR A 1 94 ? -9.827 -2.323 -27.648 1.00 37.59 94 THR A N 1
ATOM 735 C CA . THR A 1 94 ? -11.099 -2.791 -28.211 1.00 37.59 94 THR A CA 1
ATOM 736 C C . THR A 1 94 ? -12.004 -3.412 -27.162 1.00 37.59 94 THR A C 1
ATOM 738 O O . THR A 1 94 ? -11.634 -4.312 -26.415 1.00 37.59 94 THR A O 1
ATOM 741 N N . THR A 1 95 ? -13.261 -2.982 -27.259 1.00 31.38 95 THR A N 1
ATOM 742 C CA . THR A 1 95 ? -14.478 -3.565 -26.690 1.00 31.38 95 THR A CA 1
ATOM 743 C C . THR A 1 95 ? -14.840 -3.107 -25.279 1.00 31.38 95 THR A C 1
ATOM 745 O O . THR A 1 95 ? -14.451 -3.676 -24.268 1.00 31.38 95 THR A O 1
ATOM 748 N N . THR A 1 96 ? -15.688 -2.075 -25.261 1.00 42.91 96 THR A N 1
ATOM 749 C CA . THR A 1 96 ? -16.771 -1.870 -24.293 1.00 42.91 96 THR A CA 1
ATOM 750 C C . THR A 1 96 ? -17.241 -3.178 -23.653 1.00 42.91 96 THR A C 1
ATOM 752 O O . THR A 1 96 ? -17.985 -3.940 -24.273 1.00 42.91 96 THR A O 1
ATOM 755 N N . THR A 1 97 ? -16.856 -3.416 -22.403 1.00 34.34 97 THR A N 1
ATOM 756 C CA . THR A 1 97 ? -17.596 -4.311 -21.517 1.00 34.34 97 THR A CA 1
ATOM 757 C C . THR A 1 97 ? -18.726 -3.520 -20.868 1.00 34.34 97 THR A C 1
ATOM 759 O O . THR A 1 97 ? -18.567 -2.381 -20.423 1.00 34.34 97 THR A O 1
ATOM 762 N N . ASN A 1 98 ? -19.913 -4.109 -20.955 1.00 33.53 98 ASN A N 1
ATOM 763 C CA . ASN A 1 98 ? -21.181 -3.522 -20.568 1.00 33.53 98 ASN A CA 1
ATOM 764 C C . ASN A 1 98 ? -21.203 -3.145 -19.085 1.00 33.53 98 ASN A C 1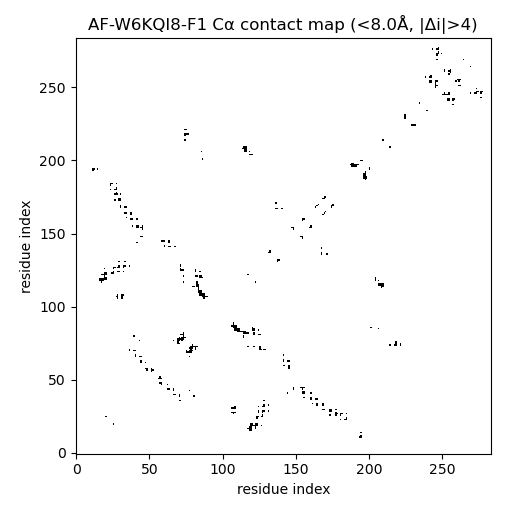
ATOM 766 O O . ASN A 1 98 ? -20.787 -3.908 -18.220 1.00 33.53 98 ASN A O 1
ATOM 770 N N . ALA A 1 99 ? -21.753 -1.965 -18.819 1.00 42.50 99 ALA A N 1
ATOM 771 C CA . ALA A 1 99 ? -22.045 -1.458 -17.493 1.00 42.50 99 ALA A CA 1
ATOM 772 C C . ALA A 1 99 ? -23.082 -2.344 -16.779 1.00 42.50 99 ALA A C 1
ATOM 774 O O . ALA A 1 99 ? -24.273 -2.220 -17.058 1.00 42.50 99 ALA A O 1
ATOM 775 N N . SER A 1 100 ? -22.654 -3.206 -15.850 1.00 32.94 100 SER A N 1
ATOM 776 C CA . SER A 1 100 ? -23.555 -3.801 -14.842 1.00 32.94 100 SER A CA 1
ATOM 777 C C . SER A 1 100 ? -22.858 -4.447 -13.628 1.00 32.94 100 SER A C 1
ATOM 779 O O . SER A 1 100 ? -23.429 -5.340 -13.008 1.00 32.94 100 SER A O 1
ATOM 781 N N . SER A 1 101 ? -21.666 -3.995 -13.243 1.00 30.78 101 SER A N 1
ATOM 782 C CA . SER A 1 101 ? -20.961 -4.438 -12.027 1.00 30.78 101 SER A CA 1
ATOM 783 C C . SER A 1 101 ? -20.230 -3.236 -11.424 1.00 30.78 101 SER A C 1
ATOM 785 O O . SER A 1 101 ? -19.585 -2.458 -12.125 1.00 30.78 101 SER A O 1
ATOM 787 N N . GLY A 1 102 ? -20.467 -2.976 -10.137 1.00 31.45 102 GLY A N 1
ATOM 788 C CA . GLY A 1 102 ? -20.070 -1.735 -9.472 1.00 31.45 102 GLY A CA 1
ATOM 789 C C . GLY A 1 102 ? -18.562 -1.518 -9.482 1.00 31.45 102 GLY A C 1
ATOM 790 O O . GLY A 1 102 ? -17.840 -2.432 -9.128 1.00 31.45 102 GLY A O 1
ATOM 791 N N . ILE A 1 103 ? -18.116 -0.314 -9.864 1.00 37.53 103 ILE A N 1
ATOM 792 C CA . ILE A 1 103 ? -16.707 0.128 -9.821 1.00 37.53 103 ILE A CA 1
ATOM 793 C C . ILE A 1 103 ? -15.739 -0.994 -10.262 1.00 37.53 103 ILE A C 1
ATOM 795 O O . ILE A 1 103 ? -14.704 -1.211 -9.645 1.00 37.53 103 ILE A O 1
ATOM 799 N N . GLU A 1 104 ? -16.076 -1.751 -11.312 1.00 37.62 104 GLU A N 1
ATOM 800 C CA . GLU A 1 104 ? -15.087 -2.610 -11.958 1.00 37.62 104 GLU A CA 1
ATOM 801 C C . GLU A 1 104 ? -14.150 -1.680 -12.712 1.00 37.62 104 GLU A C 1
ATOM 803 O O . GLU A 1 104 ? -14.507 -1.019 -13.695 1.00 37.62 104 GLU A O 1
ATOM 808 N N . SER A 1 105 ? -12.978 -1.523 -12.114 1.00 41.34 105 SER A N 1
ATOM 809 C CA . SER A 1 105 ? -11.967 -0.581 -12.513 1.00 41.34 105 SER A CA 1
ATOM 810 C C . SER A 1 105 ? -11.587 -0.844 -13.971 1.00 41.34 105 SER A C 1
ATOM 812 O O . SER A 1 105 ? -11.152 -1.922 -14.370 1.00 41.34 105 SER A O 1
ATOM 814 N N . ARG A 1 106 ? -11.611 0.218 -14.775 1.00 51.22 106 ARG A N 1
ATOM 815 C CA . ARG A 1 106 ? -10.626 0.385 -15.854 1.00 51.22 106 ARG A CA 1
ATOM 816 C C . ARG A 1 106 ? -9.245 0.646 -15.223 1.00 51.22 106 ARG A C 1
ATOM 818 O O . ARG A 1 106 ? -8.590 1.637 -15.537 1.00 51.22 106 ARG A O 1
ATOM 825 N N . GLY A 1 107 ? -8.902 -0.137 -14.203 1.00 59.78 107 GLY A N 1
ATOM 826 C CA . GLY A 1 107 ? -7.737 -0.006 -13.347 1.00 59.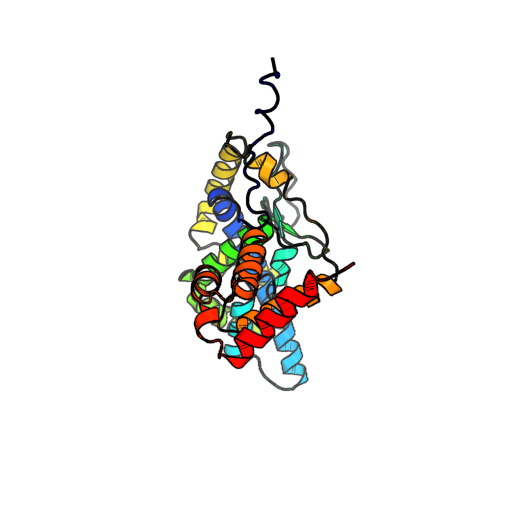78 107 GLY A CA 1
ATOM 827 C C . GLY A 1 107 ? -6.515 -0.556 -14.055 1.00 59.78 107 GLY A C 1
ATOM 828 O O . GLY A 1 107 ? -6.643 -1.472 -14.865 1.00 59.78 107 GLY A O 1
ATOM 829 N N . TYR A 1 108 ? -5.340 -0.017 -13.745 1.00 83.00 108 TYR A N 1
ATOM 830 C CA . TYR A 1 108 ? -4.082 -0.678 -14.113 1.00 83.00 108 TYR A CA 1
ATOM 831 C C . TYR A 1 108 ? -3.596 -1.629 -13.023 1.00 83.00 108 TYR A C 1
ATOM 833 O O . TYR A 1 108 ? -2.479 -2.124 -13.105 1.00 83.00 108 TYR A O 1
ATOM 841 N N . ILE A 1 109 ? -4.438 -1.900 -12.028 1.00 88.81 109 ILE A N 1
ATOM 842 C CA . ILE A 1 109 ? -4.180 -2.811 -10.924 1.00 88.81 109 ILE A CA 1
ATOM 843 C C . ILE A 1 109 ? -5.201 -3.952 -10.955 1.00 88.81 109 ILE A C 1
ATOM 845 O O . ILE A 1 109 ? -6.392 -3.720 -11.168 1.00 88.81 109 ILE A O 1
ATOM 849 N N . ASP A 1 110 ? -4.717 -5.169 -10.720 1.00 89.75 110 ASP A N 1
ATOM 850 C CA . ASP A 1 110 ? -5.515 -6.343 -10.362 1.00 89.75 110 ASP A CA 1
ATOM 851 C C . ASP A 1 110 ? -5.064 -6.884 -8.994 1.00 89.75 110 ASP A C 1
ATOM 853 O O . ASP A 1 110 ? -3.948 -6.594 -8.547 1.00 89.75 110 ASP A O 1
ATOM 857 N N . VAL A 1 111 ? -5.926 -7.663 -8.334 1.00 92.25 111 VAL A N 1
ATOM 858 C CA . VAL A 1 111 ? -5.657 -8.235 -7.003 1.00 92.25 111 VAL A CA 1
ATOM 859 C C . VAL A 1 111 ? -5.574 -9.756 -7.091 1.00 92.25 111 VAL A C 1
ATOM 861 O O . VAL A 1 111 ? -6.538 -10.422 -7.462 1.00 92.25 111 VAL A O 1
ATOM 864 N N . LEU A 1 112 ? -4.428 -10.306 -6.705 1.00 93.31 112 LEU A N 1
ATOM 865 C CA . LEU A 1 112 ? -4.158 -11.737 -6.629 1.00 93.31 112 LEU A CA 1
ATOM 866 C C . LEU A 1 112 ? -4.857 -12.391 -5.429 1.00 93.31 112 LEU A C 1
ATOM 868 O O . LEU A 1 112 ? -5.097 -11.770 -4.387 1.00 93.31 112 LEU A O 1
ATOM 872 N N . ASP A 1 113 ? -5.139 -13.682 -5.550 1.00 94.75 113 ASP A N 1
ATOM 873 C CA . ASP A 1 113 ? -5.618 -14.550 -4.471 1.00 94.75 113 ASP A CA 1
ATOM 874 C C . ASP A 1 113 ? -4.490 -15.090 -3.573 1.00 94.75 113 ASP A C 1
ATOM 876 O O . ASP A 1 113 ? -4.775 -15.548 -2.469 1.00 94.75 113 ASP A O 1
ATOM 880 N N . PHE A 1 114 ? -3.229 -14.948 -3.990 1.00 93.44 114 PHE A N 1
ATOM 881 C CA . PHE A 1 114 ? -2.024 -15.294 -3.229 1.00 93.44 114 PHE A CA 1
ATOM 882 C C . PHE A 1 114 ? -1.109 -14.075 -3.006 1.00 93.44 114 PHE A C 1
ATOM 884 O O . PHE A 1 114 ? -1.252 -13.042 -3.666 1.00 93.44 114 PHE A O 1
ATOM 891 N N . PHE A 1 115 ? -0.154 -14.187 -2.077 1.00 95.00 115 PHE A N 1
ATOM 892 C CA . PHE A 1 115 ? 0.904 -13.189 -1.885 1.00 95.00 115 PHE A CA 1
ATOM 893 C C . PHE A 1 115 ? 2.065 -13.459 -2.839 1.00 95.00 115 PHE A C 1
ATOM 895 O O . PHE A 1 115 ? 2.526 -14.593 -2.949 1.00 95.00 115 PHE A O 1
ATOM 902 N N . ALA A 1 116 ? 2.559 -12.425 -3.517 1.00 94.31 116 ALA A N 1
ATOM 903 C CA . ALA A 1 116 ? 3.703 -12.550 -4.407 1.00 94.31 116 ALA A CA 1
ATOM 904 C C . ALA A 1 116 ? 5.016 -12.090 -3.754 1.00 94.31 116 ALA A C 1
ATOM 906 O O . ALA A 1 116 ? 5.033 -11.295 -2.809 1.00 94.31 116 ALA A O 1
ATOM 907 N N . VAL A 1 117 ? 6.136 -12.547 -4.312 1.00 91.81 117 VAL A N 1
ATOM 908 C CA . VAL A 1 117 ? 7.465 -11.978 -4.058 1.00 91.81 117 VAL A CA 1
ATOM 909 C C . VAL A 1 117 ? 7.455 -10.486 -4.409 1.00 91.81 117 VAL A C 1
ATOM 911 O O . VAL A 1 117 ? 6.958 -10.082 -5.465 1.00 91.81 117 VAL A O 1
ATOM 914 N N . CYS A 1 118 ? 8.021 -9.647 -3.536 1.00 90.62 118 CYS A N 1
ATOM 915 C CA . CYS A 1 118 ? 8.028 -8.200 -3.740 1.00 90.62 118 CYS A CA 1
ATOM 916 C C . CYS A 1 118 ? 9.053 -7.783 -4.815 1.00 90.62 118 CYS A C 1
ATOM 918 O O . CYS A 1 118 ? 10.247 -7.618 -4.550 1.00 90.62 118 CYS A O 1
ATOM 920 N N . LYS A 1 119 ? 8.562 -7.610 -6.047 1.00 90.94 119 LYS A N 1
ATOM 921 C CA . LYS A 1 119 ? 9.323 -7.120 -7.210 1.00 90.94 119 LYS A CA 1
ATOM 922 C C . LYS A 1 119 ? 8.989 -5.657 -7.539 1.00 90.94 119 LYS A C 1
ATOM 924 O O . LYS A 1 119 ? 8.565 -4.894 -6.669 1.00 90.94 119 LYS A O 1
ATOM 929 N N . ARG A 1 120 ? 9.165 -5.238 -8.796 1.00 91.88 120 ARG A N 1
ATOM 930 C CA . ARG A 1 120 ? 9.054 -3.833 -9.219 1.00 91.88 120 ARG A CA 1
ATOM 931 C C . ARG A 1 120 ? 7.650 -3.273 -9.032 1.00 91.88 120 ARG A C 1
ATOM 933 O O . ARG A 1 120 ? 7.507 -2.131 -8.593 1.00 91.88 120 ARG A O 1
ATOM 940 N N . THR A 1 121 ? 6.615 -4.063 -9.323 1.00 93.50 121 THR A N 1
ATOM 941 C CA . THR A 1 121 ? 5.218 -3.670 -9.085 1.00 93.50 121 THR A CA 1
ATOM 942 C C . THR A 1 121 ? 4.969 -3.399 -7.605 1.00 93.50 121 THR A C 1
ATOM 944 O O . THR A 1 121 ? 4.496 -2.318 -7.266 1.00 93.50 121 THR A O 1
ATOM 947 N N . CYS A 1 122 ? 5.362 -4.330 -6.730 1.00 94.81 122 CYS A N 1
ATOM 948 C CA . CYS A 1 122 ? 5.239 -4.190 -5.277 1.00 94.81 122 CYS A CA 1
ATOM 949 C C . CYS A 1 122 ? 5.887 -2.885 -4.781 1.00 94.81 122 CYS A C 1
ATOM 951 O O . CYS A 1 122 ? 5.230 -2.094 -4.114 1.00 94.81 122 CYS A O 1
ATOM 953 N N . ARG A 1 123 ? 7.122 -2.593 -5.214 1.00 94.75 123 ARG A N 1
ATOM 954 C CA . ARG A 1 123 ? 7.834 -1.346 -4.872 1.00 94.75 123 ARG A CA 1
ATOM 955 C C . ARG A 1 123 ? 7.169 -0.088 -5.422 1.00 94.75 123 ARG A C 1
ATOM 957 O O . ARG A 1 123 ? 7.128 0.942 -4.767 1.00 94.75 123 ARG A O 1
ATOM 964 N N . SER A 1 124 ? 6.606 -0.169 -6.623 1.00 96.00 124 SER A N 1
ATOM 965 C CA . SER A 1 124 ? 5.886 0.961 -7.225 1.00 96.00 124 SER A CA 1
ATOM 966 C C . SER A 1 124 ? 4.601 1.289 -6.466 1.00 96.00 124 SER A C 1
ATOM 968 O O . SER A 1 124 ? 4.226 2.454 -6.367 1.00 96.00 124 SER A O 1
ATOM 970 N N . VAL A 1 125 ? 3.924 0.261 -5.951 1.00 97.25 125 VAL A N 1
ATOM 971 C CA . VAL A 1 125 ? 2.716 0.396 -5.133 1.00 97.25 125 VAL A CA 1
ATOM 972 C C . VAL A 1 125 ? 3.066 0.896 -3.732 1.00 97.25 125 VAL A C 1
ATOM 974 O O . VAL A 1 125 ? 2.378 1.788 -3.248 1.00 97.25 125 VAL A O 1
ATOM 977 N N . GLU A 1 126 ? 4.138 0.387 -3.120 1.00 97.00 126 GLU A N 1
ATOM 978 C CA . GLU A 1 126 ? 4.711 0.904 -1.866 1.00 97.00 126 GLU A CA 1
ATOM 979 C C . GLU A 1 126 ? 5.001 2.404 -1.973 1.00 97.00 126 GLU A C 1
ATOM 981 O O . GLU A 1 126 ? 4.423 3.184 -1.223 1.00 97.00 126 GLU A O 1
ATOM 986 N N . GLU A 1 127 ? 5.780 2.838 -2.968 1.00 96.69 127 GLU A N 1
ATOM 987 C CA . GLU A 1 127 ? 6.09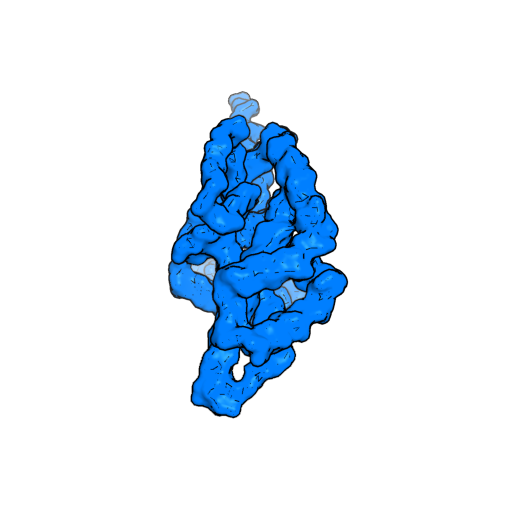5 4.262 -3.151 1.00 96.69 127 GLU A CA 1
ATOM 988 C C . GLU A 1 127 ? 4.851 5.114 -3.434 1.00 96.69 127 GLU A C 1
ATOM 990 O O . GLU A 1 127 ? 4.737 6.240 -2.951 1.00 96.69 127 GLU A O 1
ATOM 995 N N . ALA A 1 128 ? 3.896 4.598 -4.215 1.00 96.62 128 ALA A N 1
ATOM 996 C CA . ALA A 1 128 ? 2.638 5.295 -4.467 1.00 96.62 128 ALA A CA 1
ATOM 997 C C . ALA A 1 128 ? 1.764 5.396 -3.204 1.00 96.62 128 ALA A C 1
ATOM 999 O O . ALA A 1 128 ? 1.034 6.374 -3.055 1.00 96.62 128 ALA A O 1
ATOM 1000 N N . CYS A 1 129 ? 1.830 4.407 -2.311 1.00 97.88 129 CYS A N 1
ATOM 1001 C CA . CYS A 1 129 ? 1.138 4.401 -1.026 1.00 97.88 129 CYS A CA 1
ATOM 1002 C C . CYS A 1 129 ? 1.815 5.348 -0.026 1.00 97.88 129 CYS A C 1
ATOM 1004 O O . CYS A 1 129 ? 1.134 6.115 0.640 1.00 97.88 129 CYS A O 1
ATOM 1006 N N . GLN A 1 130 ? 3.144 5.371 0.048 1.00 96.19 130 GLN A N 1
ATOM 1007 C CA . GLN A 1 130 ? 3.867 6.309 0.912 1.00 96.19 130 GLN A CA 1
ATOM 1008 C C . GLN A 1 130 ? 3.584 7.758 0.499 1.00 96.19 130 GLN A C 1
ATOM 1010 O O . GLN A 1 130 ? 3.101 8.547 1.304 1.00 96.19 130 GLN A O 1
ATOM 1015 N N . ALA A 1 131 ? 3.710 8.071 -0.796 1.00 94.69 131 ALA A N 1
ATOM 1016 C CA . ALA A 1 131 ? 3.374 9.396 -1.324 1.00 94.69 131 ALA A CA 1
ATOM 1017 C C . ALA A 1 131 ? 1.898 9.789 -1.109 1.00 94.69 131 ALA A C 1
ATOM 1019 O O . ALA A 1 131 ? 1.558 10.973 -1.120 1.00 94.69 131 ALA A O 1
ATOM 1020 N N . LEU A 1 132 ? 1.011 8.801 -0.956 1.00 94.38 132 LEU A N 1
ATOM 1021 C CA . LEU A 1 132 ? -0.378 9.021 -0.583 1.00 94.38 132 LEU A CA 1
ATOM 1022 C C . LEU A 1 132 ? -0.508 9.428 0.885 1.00 94.38 132 LEU A C 1
ATOM 1024 O O . LEU A 1 132 ? -1.219 10.388 1.166 1.00 94.38 132 LEU A O 1
ATOM 1028 N N . MET A 1 133 ? 0.133 8.692 1.796 1.00 93.94 133 MET A N 1
ATOM 1029 C CA . MET A 1 133 ? 0.082 8.972 3.235 1.00 93.94 133 MET A CA 1
ATOM 1030 C C . MET A 1 133 ? 0.757 10.301 3.580 1.00 93.94 133 MET A C 1
ATOM 1032 O O . MET A 1 133 ? 0.268 11.009 4.451 1.00 93.94 133 MET A O 1
ATOM 1036 N N . ASP A 1 134 ? 1.790 10.682 2.827 1.00 92.56 134 ASP A N 1
ATOM 1037 C CA . ASP A 1 134 ? 2.488 11.967 2.958 1.00 92.56 134 ASP A CA 1
ATOM 1038 C C . ASP A 1 134 ? 1.712 13.157 2.355 1.00 92.56 134 ASP A C 1
ATOM 1040 O O . ASP A 1 134 ? 2.167 14.302 2.402 1.00 92.56 134 ASP A O 1
ATOM 1044 N N . ASN A 1 135 ? 0.562 12.915 1.717 1.00 92.38 135 ASN A N 1
ATOM 1045 C CA . ASN A 1 135 ? -0.233 13.974 1.110 1.00 92.38 135 ASN A CA 1
ATOM 1046 C C . ASN A 1 135 ? -1.024 14.743 2.177 1.00 92.38 135 ASN A C 1
ATOM 1048 O O . ASN A 1 135 ? -1.778 14.134 2.925 1.00 92.38 135 ASN A O 1
ATOM 1052 N N . GLU A 1 136 ? -0.978 16.080 2.152 1.00 88.50 136 GLU A N 1
ATOM 1053 C CA . GLU A 1 136 ? -1.735 16.947 3.083 1.00 88.50 136 GLU A CA 1
ATOM 1054 C C . GLU A 1 136 ? -3.250 16.644 3.105 1.00 88.50 136 GLU A C 1
ATOM 1056 O O . GLU A 1 136 ? -3.936 16.825 4.111 1.00 88.50 136 GLU A O 1
ATOM 1061 N N . GLY A 1 137 ? -3.807 16.140 1.997 1.00 85.81 137 GLY A N 1
ATOM 1062 C CA . GLY A 1 137 ? -5.200 15.694 1.923 1.00 85.81 137 GLY A CA 1
ATOM 1063 C C . GLY A 1 137 ? -5.528 14.479 2.805 1.00 85.81 137 GLY A C 1
ATOM 1064 O O . GLY A 1 137 ? -6.709 14.183 2.999 1.00 85.81 137 GLY A O 1
ATOM 1065 N N . MET A 1 138 ? -4.517 13.793 3.345 1.00 91.00 138 MET A N 1
ATOM 1066 C CA . MET A 1 138 ? -4.633 12.621 4.217 1.00 91.00 138 MET A CA 1
ATOM 1067 C C . MET A 1 138 ? -4.390 12.910 5.700 1.00 91.00 138 MET A C 1
ATOM 1069 O O . MET A 1 138 ? -4.626 12.020 6.516 1.00 91.00 138 MET A O 1
ATOM 1073 N N . ASP A 1 139 ? -4.056 14.145 6.086 1.00 91.12 139 ASP A N 1
ATOM 1074 C CA . ASP A 1 139 ? -3.775 14.529 7.483 1.00 91.12 139 ASP A CA 1
ATOM 1075 C C . ASP A 1 139 ? -4.910 14.178 8.463 1.00 91.12 139 ASP A C 1
ATOM 1077 O O . ASP A 1 139 ? -4.702 13.977 9.658 1.00 91.12 139 ASP A O 1
ATOM 1081 N N . HIS A 1 140 ? -6.148 14.119 7.969 1.00 92.75 140 HIS A N 1
ATOM 1082 C CA . HIS A 1 140 ? -7.337 13.814 8.767 1.00 92.75 140 HIS A CA 1
ATOM 1083 C C . HIS A 1 140 ? -7.863 12.388 8.573 1.00 92.75 140 HIS A C 1
ATOM 1085 O O . HIS A 1 140 ? -8.951 12.064 9.064 1.00 92.75 140 HIS A O 1
ATOM 1091 N N . LEU A 1 141 ? -7.126 11.528 7.864 1.00 94.56 141 LEU A N 1
ATOM 1092 C CA . LEU A 1 141 ? -7.570 10.181 7.520 1.00 94.56 141 LEU A CA 1
ATOM 1093 C C . LEU A 1 141 ? -7.869 9.340 8.770 1.00 94.56 141 LEU A C 1
ATOM 1095 O O . LEU A 1 141 ? -8.952 8.755 8.850 1.00 94.56 141 LEU A O 1
ATOM 1099 N N . SER A 1 142 ? -6.981 9.348 9.770 1.00 95.88 142 SER A N 1
ATOM 1100 C CA . SER A 1 142 ? -7.154 8.623 11.042 1.00 95.88 142 SER A CA 1
ATOM 1101 C C . SER A 1 142 ? -8.482 8.977 11.722 1.00 95.88 142 SER A C 1
ATOM 1103 O O . SER A 1 142 ? -9.299 8.113 12.059 1.00 95.88 142 SER A O 1
ATOM 1105 N N . SER A 1 143 ? -8.744 10.277 11.841 1.00 95.31 143 SER A N 1
ATOM 1106 C CA . SER A 1 143 ? -9.946 10.847 12.436 1.00 95.31 143 SER A CA 1
ATOM 1107 C C . SER A 1 143 ? -11.211 10.512 11.633 1.00 95.31 143 SER A C 1
ATOM 1109 O O . SER A 1 143 ? -12.239 10.155 12.219 1.00 95.31 143 SER A O 1
ATOM 1111 N N . ILE A 1 144 ? -11.157 10.574 10.296 1.00 94.88 144 ILE A N 1
ATOM 1112 C CA . ILE A 1 144 ? -12.280 10.210 9.414 1.00 94.88 144 ILE A CA 1
ATOM 1113 C C . ILE A 1 144 ? -12.620 8.722 9.556 1.00 94.88 144 ILE A C 1
ATOM 1115 O O . ILE A 1 144 ? -13.796 8.364 9.695 1.00 94.88 144 ILE A O 1
ATOM 1119 N N . ILE A 1 145 ? -11.609 7.855 9.549 1.00 96.44 145 ILE A N 1
ATOM 1120 C CA . ILE A 1 145 ? -11.770 6.408 9.699 1.00 96.44 145 ILE A CA 1
ATOM 1121 C C . ILE A 1 145 ? -12.363 6.076 11.065 1.00 96.44 145 ILE A C 1
ATOM 1123 O O . ILE A 1 145 ? -13.388 5.396 11.139 1.00 96.44 145 ILE A O 1
ATOM 1127 N N . LEU A 1 146 ? -11.815 6.640 12.141 1.00 96.62 146 LEU A N 1
ATOM 1128 C CA . LEU A 1 146 ? -12.333 6.443 13.492 1.00 96.62 146 LEU A CA 1
ATOM 1129 C C . LEU A 1 146 ? -13.788 6.918 13.633 1.00 96.62 146 LEU A C 1
ATOM 1131 O O . LEU A 1 146 ? -14.607 6.254 14.275 1.00 96.62 146 LEU A O 1
ATOM 1135 N N . ALA A 1 147 ? -14.140 8.060 13.037 1.00 96.12 147 ALA A N 1
ATOM 1136 C CA . ALA A 1 147 ? -15.505 8.578 13.060 1.00 96.12 147 ALA A CA 1
ATOM 1137 C C . ALA A 1 147 ? -16.489 7.641 12.342 1.00 96.12 147 ALA A C 1
ATOM 1139 O O . ALA A 1 147 ? -17.584 7.387 12.854 1.00 96.12 147 ALA A O 1
ATOM 1140 N N . ASN A 1 148 ? -16.101 7.087 11.190 1.00 96.00 148 ASN A N 1
ATOM 1141 C CA . ASN A 1 148 ? -16.910 6.096 10.482 1.00 96.00 148 ASN A CA 1
ATOM 1142 C C . ASN A 1 148 ? -17.006 4.780 11.271 1.00 96.00 148 ASN A C 1
ATOM 1144 O O . ASN A 1 148 ? -18.103 4.237 11.398 1.00 96.00 148 ASN A O 1
ATOM 1148 N N . ALA A 1 149 ? -15.916 4.321 11.891 1.00 95.50 149 ALA A N 1
ATOM 1149 C CA . ALA A 1 149 ? -15.885 3.091 12.684 1.00 95.50 149 ALA A CA 1
ATOM 1150 C C . ALA A 1 149 ? -16.785 3.164 13.926 1.00 95.50 149 ALA A C 1
ATOM 1152 O O . ALA A 1 149 ? -17.324 2.147 14.354 1.00 95.50 149 ALA A O 1
ATOM 1153 N N . LYS A 1 150 ? -16.980 4.364 14.489 1.00 93.69 150 LYS A N 1
ATOM 1154 C CA . LYS A 1 150 ? -17.921 4.624 15.594 1.00 93.69 150 LYS A CA 1
ATOM 1155 C C . LYS A 1 150 ? -19.378 4.724 15.144 1.00 93.69 150 LYS A C 1
ATOM 1157 O O . LYS A 1 150 ? -20.280 4.545 15.956 1.00 93.69 150 LYS A O 1
ATOM 1162 N N . LYS A 1 151 ? -19.611 5.095 13.885 1.00 95.12 151 LYS A N 1
ATOM 1163 C CA . LYS A 1 151 ? -20.947 5.368 13.342 1.00 95.12 151 LYS A CA 1
ATOM 1164 C C . LYS A 1 151 ? -21.593 4.141 12.707 1.00 95.12 151 LYS A C 1
ATOM 1166 O O . LYS A 1 151 ? -22.818 4.046 12.710 1.00 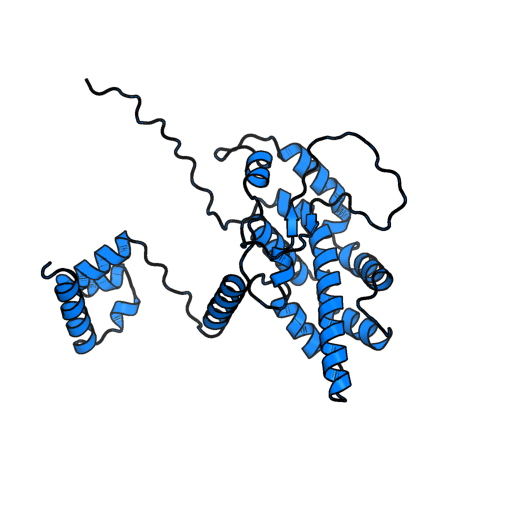95.12 151 LYS A O 1
ATOM 1171 N N . PHE A 1 152 ? -20.793 3.261 12.115 1.00 94.94 152 PHE A N 1
ATOM 1172 C CA . PHE A 1 152 ? -21.271 2.133 11.326 1.00 94.94 152 PHE A CA 1
ATOM 1173 C C . PHE A 1 152 ? -20.862 0.800 11.951 1.00 94.94 152 PHE A C 1
ATOM 1175 O O . PHE A 1 152 ? -19.716 0.618 12.357 1.00 94.94 152 PHE A O 1
ATOM 1182 N N . ASP A 1 153 ? -21.786 -0.160 11.944 1.00 92.50 153 ASP A N 1
ATOM 1183 C CA . ASP A 1 153 ? -21.572 -1.500 12.506 1.00 92.50 153 ASP A CA 1
ATOM 1184 C C . ASP A 1 153 ? -20.513 -2.313 11.759 1.00 92.50 153 ASP A C 1
ATOM 1186 O O . ASP A 1 153 ? -19.981 -3.263 12.313 1.00 92.50 153 ASP A O 1
ATOM 1190 N N . ASN A 1 154 ? -20.179 -1.967 10.518 1.00 94.19 154 ASN A N 1
ATOM 1191 C CA . ASN A 1 154 ? -19.077 -2.581 9.784 1.00 94.19 154 ASN A CA 1
ATOM 1192 C C . ASN A 1 154 ? -18.415 -1.527 8.894 1.00 94.19 154 ASN A C 1
ATOM 1194 O O . ASN A 1 154 ? -19.003 -1.111 7.894 1.00 94.19 154 ASN A O 1
ATOM 1198 N N . ILE A 1 155 ? -17.208 -1.082 9.258 1.00 95.50 155 ILE A N 1
ATOM 1199 C CA . ILE A 1 155 ? -16.476 -0.094 8.452 1.00 95.50 155 ILE A CA 1
ATOM 1200 C C . ILE A 1 155 ? -15.908 -0.706 7.160 1.00 95.50 155 ILE A C 1
ATOM 1202 O O . ILE A 1 155 ? -15.733 0.006 6.173 1.00 95.50 155 ILE A O 1
ATOM 1206 N N . ALA A 1 156 ? -15.713 -2.026 7.128 1.00 95.00 156 ALA A N 1
ATOM 1207 C CA . ALA A 1 156 ? -15.246 -2.771 5.961 1.00 95.00 156 ALA A CA 1
ATOM 1208 C C . ALA A 1 156 ? -16.363 -3.098 4.948 1.00 95.00 156 ALA A C 1
ATOM 1210 O O . ALA A 1 156 ? -16.113 -3.778 3.951 1.00 95.00 156 ALA A O 1
ATOM 1211 N N . ASP A 1 157 ? -17.601 -2.632 5.169 1.00 94.88 157 ASP A N 1
ATOM 1212 C CA . ASP A 1 157 ? -18.677 -2.786 4.188 1.00 94.88 157 ASP A CA 1
ATOM 1213 C C . ASP A 1 157 ? -18.299 -2.133 2.849 1.00 94.88 157 ASP A C 1
ATOM 1215 O O . ASP A 1 157 ? -17.944 -0.954 2.780 1.00 94.88 157 ASP A O 1
ATOM 1219 N N . LEU A 1 158 ? -18.442 -2.886 1.757 1.00 91.62 158 LEU A N 1
ATOM 1220 C CA . LEU A 1 158 ? -18.013 -2.459 0.425 1.00 91.62 158 LEU A CA 1
ATOM 1221 C C . LEU A 1 158 ? -18.670 -1.144 -0.025 1.00 91.62 158 LEU A C 1
ATOM 1223 O O . LEU A 1 158 ? -18.035 -0.336 -0.704 1.00 91.62 158 LEU A O 1
ATOM 1227 N N . LYS A 1 159 ? -19.940 -0.891 0.320 1.00 93.69 159 LYS A N 1
ATOM 1228 C CA . LYS A 1 159 ? -20.607 0.361 -0.076 1.00 93.69 159 LYS A CA 1
ATOM 1229 C C . LYS A 1 159 ? -20.047 1.542 0.702 1.00 93.69 159 LYS A C 1
ATOM 1231 O O . LYS A 1 159 ? -19.912 2.622 0.123 1.00 93.69 159 LYS A O 1
ATOM 1236 N N . LEU A 1 160 ? -19.737 1.343 1.981 1.00 93.75 160 LEU A N 1
ATOM 1237 C CA . LEU A 1 160 ? -19.119 2.360 2.821 1.00 93.75 160 LEU A CA 1
ATOM 1238 C C . LEU A 1 160 ? -17.682 2.646 2.381 1.00 93.75 160 LEU A C 1
ATOM 1240 O O . LEU A 1 160 ? -17.359 3.808 2.155 1.00 93.75 160 LEU A O 1
ATOM 1244 N N . VAL A 1 161 ? -16.864 1.618 2.149 1.00 93.25 161 VAL A N 1
ATOM 1245 C CA . VAL A 1 161 ? -15.499 1.765 1.614 1.00 93.25 161 VAL A CA 1
ATOM 1246 C C . VAL A 1 161 ? -15.514 2.526 0.289 1.00 93.25 161 VAL A C 1
ATOM 1248 O O . VAL A 1 161 ? -14.824 3.531 0.143 1.00 93.25 161 VAL A O 1
ATOM 1251 N N . ASN A 1 162 ? -16.389 2.149 -0.648 1.00 90.75 162 ASN A N 1
ATOM 1252 C CA . ASN A 1 162 ? -16.542 2.857 -1.924 1.00 90.75 162 ASN A CA 1
ATOM 1253 C C . ASN A 1 162 ? -17.053 4.295 -1.772 1.00 90.75 162 ASN A C 1
ATOM 1255 O O . ASN A 1 162 ? -16.872 5.131 -2.660 1.00 90.75 162 ASN A O 1
ATOM 1259 N N . LYS A 1 163 ? -17.771 4.601 -0.692 1.00 93.00 163 LYS A N 1
ATOM 1260 C CA . LYS A 1 163 ? -18.166 5.971 -0.376 1.00 93.00 163 LYS A CA 1
ATOM 1261 C C . LYS A 1 163 ? -16.966 6.756 0.157 1.00 93.00 163 LYS A C 1
ATOM 1263 O O . LYS A 1 163 ? -16.689 7.821 -0.381 1.00 93.00 163 LYS A O 1
ATOM 1268 N N . MET A 1 164 ? -16.237 6.212 1.130 1.00 93.19 164 MET A N 1
ATOM 1269 C CA . MET A 1 164 ? -15.043 6.847 1.689 1.00 93.19 164 MET A CA 1
ATOM 1270 C C . MET A 1 164 ? -13.979 7.072 0.609 1.00 93.19 164 MET A C 1
ATOM 1272 O O . MET A 1 164 ? -13.436 8.162 0.526 1.00 93.19 164 MET A O 1
ATOM 1276 N N . ALA A 1 165 ? -13.759 6.118 -0.300 1.00 91.69 165 ALA A N 1
ATOM 1277 C CA . ALA A 1 165 ? -12.821 6.283 -1.415 1.00 91.69 165 ALA A CA 1
ATOM 1278 C C . ALA A 1 165 ? -13.196 7.465 -2.321 1.00 91.69 165 ALA A C 1
ATOM 1280 O O . ALA A 1 165 ? -12.334 8.198 -2.796 1.00 91.69 165 ALA A O 1
ATOM 1281 N N . ARG A 1 166 ? -14.494 7.706 -2.531 1.00 91.56 166 ARG A N 1
ATOM 1282 C CA . ARG A 1 166 ? -14.962 8.874 -3.290 1.00 91.56 166 ARG A CA 1
ATOM 1283 C C . ARG A 1 166 ? -14.805 10.185 -2.531 1.00 91.56 166 ARG A C 1
ATOM 1285 O O . ARG A 1 166 ? -14.571 11.209 -3.152 1.00 91.56 166 ARG A O 1
ATOM 1292 N N . GLU A 1 167 ? -14.943 10.165 -1.214 1.00 92.44 167 GLU A N 1
ATOM 1293 C CA . GLU A 1 167 ? -14.804 11.365 -0.384 1.00 92.44 167 GLU A CA 1
ATOM 1294 C C . GLU A 1 167 ? -13.335 11.722 -0.117 1.00 92.44 167 GLU A C 1
ATOM 1296 O O . GLU A 1 167 ? -13.016 12.901 -0.024 1.00 92.44 167 GLU A O 1
ATOM 1301 N N . ILE A 1 168 ? -12.457 10.721 -0.027 1.00 93.75 168 ILE A N 1
ATOM 1302 C CA . ILE A 1 168 ? -11.059 10.869 0.390 1.00 93.75 168 ILE A CA 1
ATOM 1303 C C . ILE A 1 168 ? -10.115 10.837 -0.816 1.00 93.75 168 ILE A C 1
ATOM 1305 O O . ILE A 1 168 ? -9.328 11.755 -0.996 1.00 93.75 168 ILE A O 1
ATOM 1309 N N . CYS A 1 169 ? -10.199 9.813 -1.674 1.00 94.12 169 CYS A N 1
ATOM 1310 C CA . CYS A 1 169 ? -9.255 9.658 -2.784 1.00 94.12 169 CYS A CA 1
ATOM 1311 C C . CYS A 1 169 ? -9.577 10.582 -3.963 1.00 94.12 169 CYS A C 1
ATOM 1313 O O . CYS A 1 169 ? -8.682 11.218 -4.506 1.00 94.12 169 CYS A O 1
ATOM 1315 N N . GLN A 1 170 ? -10.843 10.662 -4.398 1.00 89.94 170 GLN A N 1
ATOM 1316 C CA . GLN A 1 170 ? -11.192 11.393 -5.631 1.00 89.94 170 GLN A CA 1
ATOM 1317 C C . GLN A 1 170 ? -10.817 12.883 -5.645 1.00 89.94 170 GLN A C 1
ATOM 1319 O O . GLN A 1 170 ? -10.444 13.353 -6.721 1.00 89.94 170 GLN A O 1
ATOM 1324 N N . PRO A 1 171 ? -10.903 13.632 -4.527 1.00 91.56 171 PRO A N 1
ATOM 1325 C CA . PRO A 1 171 ? -10.499 15.036 -4.505 1.00 91.56 171 PRO A CA 1
ATOM 1326 C C . PRO A 1 171 ? -8.991 15.266 -4.652 1.00 91.56 171 PRO A C 1
ATOM 1328 O O . PRO A 1 171 ? -8.587 16.402 -4.874 1.00 91.56 171 PRO A O 1
ATOM 1331 N N . LEU A 1 172 ? -8.162 14.226 -4.524 1.00 91.94 172 LEU A N 1
ATOM 1332 C CA . LEU A 1 172 ? -6.710 14.353 -4.607 1.00 91.94 172 LEU A CA 1
ATOM 1333 C C . LEU A 1 172 ? -6.272 14.606 -6.050 1.00 91.94 172 LEU A C 1
ATOM 1335 O O . LEU A 1 172 ? -6.802 14.009 -6.992 1.00 91.94 172 LEU A O 1
ATOM 1339 N N . ASP A 1 173 ? -5.257 15.453 -6.225 1.00 92.19 173 ASP A N 1
ATOM 1340 C CA . ASP A 1 173 ? -4.797 15.910 -7.542 1.00 92.19 173 ASP A CA 1
ATOM 1341 C C . ASP A 1 173 ? -4.479 14.758 -8.499 1.00 92.19 173 ASP A C 1
ATOM 1343 O O . ASP A 1 173 ? -4.869 14.782 -9.673 1.00 92.19 173 ASP A O 1
ATOM 1347 N N . PHE A 1 174 ? -3.823 13.704 -8.005 1.00 89.38 174 PHE A N 1
ATOM 1348 C CA . PHE A 1 174 ? -3.484 12.553 -8.837 1.00 89.38 174 PHE A CA 1
ATOM 1349 C C . PHE A 1 174 ? -4.707 11.711 -9.230 1.00 89.38 174 PHE A C 1
ATOM 1351 O O . PHE A 1 174 ? -4.720 11.113 -10.306 1.00 89.38 174 PHE A O 1
ATOM 1358 N N . CYS A 1 175 ? -5.763 11.707 -8.413 1.00 92.12 175 CYS A N 1
ATOM 1359 C CA . CYS A 1 175 ? -7.031 11.071 -8.754 1.00 92.12 175 CYS A CA 1
ATOM 1360 C C . CYS A 1 175 ? -7.845 11.906 -9.745 1.00 92.12 175 CYS A C 1
ATOM 1362 O O . CYS A 1 175 ? -8.433 11.349 -10.675 1.00 92.12 175 CYS A O 1
ATOM 1364 N N . MET A 1 176 ? -7.837 13.234 -9.618 1.00 92.06 176 MET A N 1
ATOM 1365 C CA . MET A 1 176 ? -8.468 14.121 -10.600 1.00 92.06 176 MET A CA 1
ATOM 1366 C C . MET A 1 176 ? -7.796 14.020 -11.978 1.00 92.06 176 MET A C 1
ATOM 1368 O O . MET A 1 176 ? -8.471 14.047 -13.007 1.00 92.06 176 MET A O 1
ATOM 1372 N N . ALA A 1 177 ? -6.470 13.850 -12.010 1.00 92.06 177 ALA A N 1
ATOM 1373 C CA . ALA A 1 177 ? -5.684 13.685 -13.233 1.00 92.06 177 ALA A CA 1
ATOM 1374 C C . ALA A 1 177 ? -5.544 12.222 -13.705 1.00 92.06 177 ALA A C 1
ATOM 1376 O O . ALA A 1 177 ? -4.854 11.962 -14.692 1.00 92.06 177 ALA A O 1
ATOM 1377 N N . HIS A 1 178 ? -6.217 11.269 -13.056 1.00 89.31 178 HIS A N 1
ATOM 1378 C CA . HIS A 1 178 ? -6.018 9.831 -13.256 1.00 89.31 178 HIS A CA 1
ATOM 1379 C C . HIS A 1 178 ? -6.128 9.389 -14.724 1.00 89.31 178 HIS A C 1
ATOM 1381 O O . HIS A 1 178 ? -5.241 8.708 -15.235 1.00 89.31 178 HIS A O 1
ATOM 1387 N N . MET A 1 179 ? -7.167 9.830 -15.442 1.00 88.50 179 MET A N 1
ATOM 1388 C CA . MET A 1 179 ? -7.343 9.477 -16.860 1.00 88.50 179 MET A CA 1
ATOM 1389 C C . MET A 1 179 ? -6.211 10.014 -17.742 1.00 88.50 179 MET A C 1
ATOM 1391 O O . MET A 1 179 ? -5.728 9.305 -18.618 1.00 88.50 179 MET A O 1
ATOM 1395 N N . LYS A 1 180 ? -5.734 11.232 -17.465 1.00 91.19 180 LYS A N 1
ATOM 1396 C CA . LYS A 1 180 ? -4.609 11.838 -18.186 1.00 91.19 180 LYS A CA 1
ATOM 1397 C C . LYS A 1 180 ? -3.315 11.056 -17.950 1.00 91.19 180 LYS A C 1
ATOM 1399 O O . LYS A 1 180 ? -2.526 10.892 -18.879 1.00 91.19 180 LYS A O 1
ATOM 1404 N N . TYR A 1 181 ? -3.080 10.578 -16.728 1.00 92.25 181 TYR A N 1
ATOM 1405 C CA . TYR A 1 181 ? -1.919 9.735 -16.440 1.00 92.25 181 TYR A CA 1
ATOM 1406 C C . TYR A 1 181 ? -2.004 8.382 -17.135 1.00 92.25 181 TYR A C 1
ATOM 1408 O O . TYR A 1 181 ? -0.996 7.925 -17.669 1.00 92.25 181 TYR A O 1
ATOM 1416 N N . LYS A 1 182 ? -3.200 7.791 -17.218 1.00 88.88 182 LYS A N 1
ATOM 1417 C CA . LYS A 1 182 ? -3.418 6.545 -17.960 1.00 88.88 182 LYS A CA 1
ATOM 1418 C C . LYS A 1 182 ? -3.141 6.697 -19.452 1.00 88.88 182 LYS A C 1
ATOM 1420 O O . LYS A 1 182 ? -2.325 5.961 -19.995 1.00 88.88 182 LYS A O 1
ATOM 1425 N N . GLU A 1 183 ? -3.703 7.725 -20.082 1.00 88.81 183 GLU A N 1
ATOM 1426 C CA . GLU A 1 183 ? -3.440 8.045 -21.492 1.00 88.81 183 GLU A CA 1
ATOM 1427 C C . GLU A 1 183 ? -1.947 8.292 -21.763 1.00 88.81 183 GLU A C 1
ATOM 1429 O O . GLU A 1 183 ? -1.394 7.824 -22.762 1.00 88.81 183 GLU A O 1
ATOM 1434 N N . LYS A 1 184 ? -1.269 9.006 -20.855 1.00 90.31 184 LYS A N 1
ATOM 1435 C CA . LYS A 1 184 ? 0.176 9.237 -20.950 1.00 90.31 184 LYS A CA 1
ATOM 1436 C C . LYS A 1 184 ? 0.959 7.930 -20.834 1.00 90.31 184 LYS A C 1
ATOM 1438 O O . LYS A 1 184 ? 1.865 7.711 -21.635 1.00 90.31 184 LYS A O 1
ATOM 1443 N N . LEU A 1 185 ? 0.615 7.071 -19.871 1.00 90.44 185 LEU A N 1
ATOM 1444 C CA . LEU A 1 185 ? 1.267 5.776 -19.717 1.00 90.44 185 LEU A CA 1
ATOM 1445 C C . LEU A 1 185 ? 1.090 4.940 -20.984 1.00 90.44 185 LEU A C 1
ATOM 1447 O O . LEU A 1 185 ? 2.092 4.486 -21.520 1.00 90.44 185 LEU A O 1
ATOM 1451 N N . GLU A 1 186 ? -0.135 4.812 -21.503 1.00 88.38 186 GLU A N 1
ATOM 1452 C CA . GLU A 1 186 ? -0.457 4.089 -22.745 1.00 88.38 186 GLU A CA 1
ATOM 1453 C C . GLU A 1 186 ? 0.399 4.523 -23.938 1.00 88.38 186 GLU A C 1
ATOM 1455 O O . GLU A 1 186 ? 0.924 3.683 -24.673 1.00 88.38 186 GLU A O 1
ATOM 1460 N N . HIS A 1 187 ? 0.591 5.832 -24.107 1.00 87.88 187 HIS A N 1
ATOM 1461 C CA . HIS A 1 187 ? 1.467 6.376 -25.141 1.00 87.88 187 HIS A CA 1
ATOM 1462 C C . HIS A 1 187 ? 2.947 6.014 -24.912 1.00 87.88 187 HIS A C 1
ATOM 1464 O O . HIS A 1 187 ? 3.708 5.816 -25.864 1.00 87.88 187 HIS A O 1
ATOM 1470 N N . ASP A 1 188 ? 3.369 5.925 -23.654 1.00 89.25 188 ASP A N 1
ATOM 1471 C CA . ASP A 1 188 ? 4.761 5.710 -23.267 1.00 89.25 188 ASP A CA 1
ATOM 1472 C C . ASP A 1 188 ? 5.150 4.222 -23.197 1.0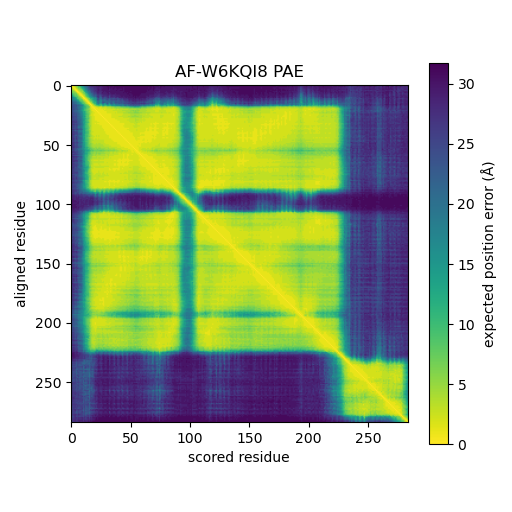0 89.25 188 ASP A C 1
ATOM 1474 O O . ASP A 1 188 ? 6.338 3.904 -23.263 1.00 89.25 188 ASP A O 1
ATOM 1478 N N . LEU A 1 189 ? 4.172 3.308 -23.157 1.00 88.94 189 LEU A N 1
ATOM 1479 C CA . LEU A 1 189 ? 4.372 1.858 -23.043 1.00 88.94 189 LEU A CA 1
ATOM 1480 C C . LEU A 1 189 ? 5.358 1.286 -24.061 1.00 88.94 189 LEU A C 1
ATOM 1482 O O . LEU A 1 189 ? 6.239 0.510 -23.698 1.00 88.94 189 LEU A O 1
ATOM 1486 N N . ASN A 1 190 ? 5.211 1.676 -25.327 1.00 87.44 190 ASN A N 1
ATOM 1487 C CA . ASN A 1 190 ? 5.994 1.136 -26.440 1.00 87.44 190 ASN A CA 1
ATOM 1488 C C . ASN A 1 190 ? 7.216 1.998 -26.791 1.00 87.44 190 ASN A C 1
ATOM 1490 O O . ASN A 1 190 ? 7.889 1.731 -27.789 1.00 87.44 190 ASN A O 1
ATOM 1494 N N . LYS A 1 191 ? 7.511 3.051 -26.015 1.00 87.69 191 LYS A N 1
ATOM 1495 C CA . LYS A 1 191 ? 8.689 3.881 -26.275 1.00 87.69 191 LYS A CA 1
ATOM 1496 C C . LYS A 1 191 ? 9.962 3.064 -26.029 1.00 87.69 191 LYS A C 1
ATOM 1498 O O . LYS A 1 191 ? 10.089 2.457 -24.965 1.00 87.69 191 LYS A O 1
ATOM 1503 N N . PRO A 1 192 ? 10.917 3.055 -26.975 1.00 82.88 192 PRO A N 1
ATOM 1504 C CA . PRO A 1 192 ? 12.162 2.326 -26.799 1.00 82.88 192 PRO A CA 1
ATOM 1505 C C . PRO A 1 192 ? 13.018 2.997 -25.721 1.00 82.88 192 PRO A C 1
ATOM 1507 O O . PRO A 1 192 ? 13.240 4.209 -25.754 1.00 82.88 192 PRO A O 1
ATOM 1510 N N . THR A 1 193 ? 13.528 2.196 -24.790 1.00 79.44 193 THR A N 1
ATOM 1511 C CA . THR A 1 193 ? 14.553 2.600 -23.817 1.00 79.44 193 THR A CA 1
ATOM 1512 C C . THR A 1 193 ? 15.750 1.645 -23.919 1.00 79.44 193 THR A C 1
ATOM 1514 O O . THR A 1 193 ? 15.606 0.579 -24.528 1.00 79.44 193 THR A O 1
ATOM 1517 N N . PRO A 1 194 ? 16.930 1.986 -23.361 1.00 76.81 194 PRO A N 1
ATOM 1518 C CA . PRO A 1 194 ? 18.081 1.077 -23.336 1.00 76.81 194 PRO A CA 1
ATOM 1519 C C . PRO A 1 194 ? 17.767 -0.311 -22.753 1.00 76.81 194 PRO A C 1
ATOM 1521 O O . PRO A 1 194 ? 18.356 -1.297 -23.187 1.00 76.81 194 PRO A O 1
ATOM 1524 N N . ASP A 1 195 ? 16.792 -0.388 -21.843 1.00 73.94 195 ASP A N 1
ATOM 1525 C CA . ASP A 1 195 ? 16.410 -1.607 -21.124 1.00 73.94 195 ASP A CA 1
ATOM 1526 C C . ASP A 1 195 ? 15.154 -2.284 -21.716 1.00 73.94 195 ASP A C 1
ATOM 1528 O O . ASP A 1 195 ? 14.496 -3.090 -21.061 1.00 73.94 195 ASP A O 1
ATOM 1532 N N . GLY A 1 196 ? 14.791 -1.945 -22.958 1.00 82.38 196 GLY A N 1
ATOM 1533 C CA . GLY A 1 196 ? 13.543 -2.377 -23.593 1.00 82.38 196 GLY A CA 1
ATOM 1534 C C . GLY A 1 196 ? 12.383 -1.415 -23.337 1.00 82.38 196 GLY A C 1
ATOM 1535 O O . GLY A 1 196 ? 12.504 -0.417 -22.623 1.00 82.38 196 GLY A O 1
ATOM 1536 N N . SER A 1 197 ? 11.247 -1.665 -23.973 1.00 88.69 197 SER A N 1
ATOM 1537 C CA . SER A 1 197 ? 10.042 -0.857 -23.776 1.00 88.69 197 SER A CA 1
ATOM 1538 C C . SER A 1 197 ? 9.485 -1.020 -22.359 1.00 88.69 197 SER A C 1
ATOM 1540 O O . SER A 1 197 ? 9.690 -2.039 -21.697 1.00 88.69 197 SER A O 1
ATOM 1542 N N . LEU A 1 198 ? 8.745 -0.021 -21.879 1.00 88.38 198 LEU A N 1
ATOM 1543 C CA . LEU A 1 198 ? 8.102 -0.101 -20.567 1.00 88.38 198 LEU A CA 1
ATOM 1544 C C . LEU A 1 198 ? 7.085 -1.250 -20.507 1.00 88.38 198 LEU A C 1
ATOM 1546 O O . LEU A 1 198 ? 6.951 -1.900 -19.474 1.00 88.38 198 LEU A O 1
ATOM 1550 N N . LEU A 1 199 ? 6.414 -1.535 -21.625 1.00 88.88 199 LEU A N 1
ATOM 1551 C CA . LEU A 1 199 ? 5.523 -2.681 -21.749 1.00 88.88 199 LEU A CA 1
ATOM 1552 C C . LEU A 1 199 ? 6.261 -4.005 -21.535 1.00 88.88 199 LEU A C 1
ATOM 1554 O O . LEU A 1 199 ? 5.802 -4.827 -20.751 1.00 88.88 199 LEU A O 1
ATOM 1558 N N . GLU A 1 200 ? 7.404 -4.211 -22.194 1.00 87.06 200 GLU A N 1
ATOM 1559 C CA . GLU A 1 200 ? 8.216 -5.423 -22.012 1.00 87.06 200 GLU A CA 1
ATOM 1560 C C . GLU A 1 200 ? 8.679 -5.568 -20.563 1.00 87.06 200 GLU A C 1
ATOM 1562 O O . GLU A 1 200 ? 8.594 -6.659 -20.002 1.00 87.06 200 GLU A O 1
ATOM 1567 N N . GLN A 1 201 ? 9.095 -4.465 -19.935 1.00 87.69 201 GLN A N 1
ATOM 1568 C CA . GLN A 1 201 ? 9.490 -4.467 -18.529 1.00 87.69 201 GLN A CA 1
ATOM 1569 C C . GLN A 1 201 ? 8.329 -4.879 -17.615 1.00 87.69 201 GLN A C 1
ATOM 1571 O O . GLN A 1 201 ? 8.513 -5.739 -16.756 1.00 87.69 201 GLN A O 1
ATOM 1576 N N . ILE A 1 202 ? 7.127 -4.332 -17.818 1.00 88.50 202 ILE A N 1
ATOM 1577 C CA . ILE A 1 202 ? 5.948 -4.681 -17.010 1.00 88.50 202 ILE A CA 1
ATOM 1578 C C . ILE A 1 202 ? 5.514 -6.130 -17.258 1.00 88.50 202 ILE A C 1
ATOM 1580 O O . ILE A 1 202 ? 5.232 -6.855 -16.311 1.00 88.50 202 ILE A O 1
ATOM 1584 N N . LEU A 1 203 ? 5.533 -6.598 -18.508 1.00 87.44 203 LEU A N 1
ATOM 1585 C CA . LEU A 1 203 ? 5.214 -7.993 -18.840 1.00 87.44 203 LEU A CA 1
ATOM 1586 C C . LEU A 1 203 ? 6.252 -8.993 -18.304 1.00 87.44 203 LEU A C 1
ATOM 1588 O O . LEU A 1 203 ? 5.928 -10.168 -18.108 1.00 87.44 203 LEU A O 1
ATOM 1592 N N . SER A 1 204 ? 7.493 -8.547 -18.094 1.00 87.69 204 SER A N 1
ATOM 1593 C CA . SER A 1 204 ? 8.555 -9.353 -17.487 1.00 87.69 204 SER A CA 1
ATOM 1594 C C . SER A 1 204 ? 8.472 -9.421 -15.959 1.00 87.69 204 SER A C 1
ATOM 1596 O O . SER A 1 204 ? 8.949 -10.396 -15.381 1.00 87.69 204 SER A O 1
ATOM 1598 N N . ASP A 1 205 ? 7.813 -8.454 -15.310 1.00 88.44 205 ASP A N 1
ATOM 1599 C CA . ASP A 1 205 ? 7.598 -8.396 -13.855 1.00 88.44 205 ASP A CA 1
ATOM 1600 C C . ASP A 1 205 ? 6.453 -9.326 -13.423 1.00 88.44 205 ASP A C 1
ATOM 1602 O O . ASP A 1 205 ? 5.449 -8.919 -12.841 1.00 88.44 205 ASP A O 1
ATOM 1606 N N . LYS A 1 206 ? 6.572 -10.609 -13.773 1.00 86.94 206 LYS A N 1
ATOM 1607 C CA . LYS A 1 206 ? 5.557 -11.612 -13.454 1.00 86.94 206 LYS A CA 1
ATOM 1608 C C . LYS A 1 206 ? 5.516 -11.868 -11.952 1.00 86.94 206 LYS A C 1
ATOM 1610 O O . LYS A 1 206 ? 6.558 -12.085 -11.323 1.00 86.94 206 LYS A O 1
ATOM 1615 N N . ALA A 1 207 ? 4.296 -11.900 -11.420 1.00 90.75 207 ALA A N 1
ATOM 1616 C CA . ALA A 1 207 ? 4.037 -12.320 -10.055 1.00 90.75 207 ALA A CA 1
ATOM 1617 C C . ALA A 1 207 ? 4.436 -13.786 -9.867 1.00 90.75 207 ALA A C 1
ATOM 1619 O O . ALA A 1 207 ? 4.054 -14.658 -10.649 1.00 90.75 207 ALA A O 1
ATOM 1620 N N . GLU A 1 208 ? 5.200 -14.029 -8.813 1.00 92.81 208 GLU A N 1
ATOM 1621 C CA . GLU A 1 208 ? 5.614 -15.349 -8.355 1.00 92.81 208 GLU A CA 1
ATOM 1622 C C . GLU A 1 208 ? 5.132 -15.494 -6.922 1.00 92.81 208 GLU A C 1
ATOM 1624 O O . GLU A 1 208 ? 5.371 -14.601 -6.111 1.00 92.81 208 GLU A O 1
ATOM 1629 N N . GLU A 1 209 ? 4.416 -16.576 -6.635 1.00 94.19 209 GLU A N 1
ATOM 1630 C CA . GLU A 1 209 ? 3.892 -16.853 -5.302 1.00 94.19 209 GLU A CA 1
ATOM 1631 C C . GLU A 1 209 ? 5.037 -17.008 -4.296 1.00 94.19 209 GLU A C 1
ATOM 1633 O O . GLU A 1 209 ? 6.015 -17.711 -4.561 1.00 94.19 209 GLU A O 1
ATOM 1638 N N . ILE A 1 210 ? 4.912 -16.335 -3.151 1.00 91.69 210 ILE A N 1
ATOM 1639 C CA . ILE A 1 210 ? 5.810 -16.516 -2.012 1.00 91.69 210 ILE A CA 1
ATOM 1640 C C . ILE A 1 210 ? 5.185 -17.513 -1.038 1.00 91.69 210 ILE A C 1
ATOM 1642 O O . ILE A 1 210 ? 3.980 -17.479 -0.787 1.00 91.69 210 ILE A O 1
ATOM 1646 N N . THR A 1 211 ? 6.001 -18.405 -0.480 1.00 92.31 211 THR A N 1
ATOM 1647 C CA . THR A 1 211 ? 5.516 -19.349 0.529 1.00 92.31 211 THR A CA 1
ATOM 1648 C C . THR A 1 211 ? 5.212 -18.630 1.846 1.00 92.31 211 THR A C 1
ATOM 1650 O O . THR A 1 211 ? 5.763 -17.567 2.132 1.00 92.31 211 THR A O 1
ATOM 1653 N N . GLU A 1 212 ? 4.344 -19.208 2.680 1.00 90.31 212 GLU A N 1
ATOM 1654 C CA . GLU A 1 212 ? 4.023 -18.642 3.999 1.00 90.31 212 GLU A CA 1
ATOM 1655 C C . GLU A 1 212 ? 5.259 -18.568 4.914 1.00 90.31 212 GLU A C 1
ATOM 1657 O O . GLU A 1 212 ? 5.432 -17.597 5.655 1.00 90.31 212 GLU A O 1
ATOM 1662 N N . ASP A 1 213 ? 6.150 -19.561 4.829 1.00 90.31 213 ASP A N 1
ATOM 1663 C CA . ASP A 1 213 ? 7.396 -19.578 5.595 1.00 90.31 213 ASP A CA 1
ATOM 1664 C C . ASP A 1 213 ? 8.361 -18.475 5.145 1.00 90.31 213 ASP A C 1
ATOM 1666 O O . ASP A 1 213 ? 8.904 -17.771 5.999 1.00 90.31 213 ASP A O 1
ATOM 1670 N N . ASP A 1 214 ? 8.523 -18.271 3.834 1.00 88.62 214 ASP A N 1
ATOM 1671 C CA . ASP A 1 214 ? 9.364 -17.196 3.293 1.00 88.62 214 ASP A CA 1
ATOM 1672 C C . ASP A 1 214 ? 8.777 -15.817 3.616 1.00 88.62 214 ASP A C 1
ATOM 1674 O O . ASP A 1 214 ? 9.499 -14.911 4.027 1.00 88.62 214 ASP A O 1
ATOM 1678 N N . LEU A 1 215 ? 7.453 -15.666 3.512 1.00 86.69 215 LEU A N 1
ATOM 1679 C CA . LEU A 1 215 ? 6.753 -14.443 3.895 1.00 86.69 215 LEU A CA 1
ATOM 1680 C C . LEU A 1 215 ? 7.017 -14.113 5.369 1.00 86.69 215 LEU A C 1
ATOM 1682 O O . LEU A 1 215 ? 7.411 -12.995 5.690 1.00 86.69 215 LEU A O 1
ATOM 1686 N N . ARG A 1 216 ? 6.866 -15.091 6.270 1.00 86.94 216 ARG A N 1
ATOM 1687 C CA . ARG A 1 216 ? 7.144 -14.925 7.705 1.00 86.94 216 ARG A CA 1
ATOM 1688 C C . ARG A 1 216 ? 8.614 -14.601 7.982 1.00 86.94 216 ARG A C 1
ATOM 1690 O O . ARG A 1 216 ? 8.900 -13.775 8.855 1.00 86.94 216 ARG A O 1
ATOM 1697 N N . LEU A 1 217 ? 9.534 -15.247 7.268 1.00 85.50 217 LEU A N 1
ATOM 1698 C CA . LEU A 1 217 ? 10.967 -14.981 7.368 1.00 85.50 217 LEU A CA 1
ATOM 1699 C C . LEU A 1 217 ? 11.277 -13.532 6.983 1.00 85.50 217 LEU A C 1
ATOM 1701 O O . LEU A 1 217 ? 11.948 -12.835 7.738 1.00 85.50 217 LEU A O 1
ATOM 1705 N N . GLU A 1 218 ? 10.740 -13.052 5.862 1.00 86.56 218 GLU A N 1
ATOM 1706 C CA . GLU A 1 218 ? 10.932 -11.672 5.416 1.00 86.56 218 GLU A CA 1
ATOM 1707 C C . GLU A 1 218 ? 10.358 -10.651 6.403 1.00 86.56 218 GLU A C 1
ATOM 1709 O O . GLU A 1 218 ? 11.022 -9.654 6.680 1.00 86.56 218 GLU A O 1
ATOM 1714 N N . ARG A 1 219 ? 9.180 -10.911 6.995 1.00 84.31 219 ARG A N 1
ATOM 1715 C CA . ARG A 1 219 ? 8.634 -10.047 8.061 1.00 84.31 219 ARG A CA 1
ATOM 1716 C C . ARG A 1 219 ? 9.563 -9.992 9.270 1.00 84.31 219 ARG A C 1
ATOM 1718 O O . ARG A 1 219 ? 9.788 -8.925 9.826 1.00 84.31 219 ARG A O 1
ATOM 1725 N N . THR A 1 220 ? 10.122 -11.139 9.656 1.00 79.44 220 THR A N 1
ATOM 1726 C CA . THR A 1 220 ? 11.047 -11.228 10.792 1.00 79.44 220 THR A CA 1
ATOM 1727 C C . THR A 1 220 ? 12.317 -10.430 10.503 1.00 79.44 220 THR A C 1
ATOM 1729 O O . THR A 1 220 ? 12.689 -9.579 11.304 1.00 79.44 220 THR A O 1
ATOM 1732 N N . ILE A 1 221 ? 12.927 -10.626 9.327 1.00 82.44 221 ILE A N 1
ATOM 1733 C CA . ILE A 1 221 ? 14.105 -9.865 8.884 1.00 82.44 221 ILE A CA 1
ATOM 1734 C C . ILE A 1 221 ? 13.811 -8.364 8.884 1.00 82.44 221 ILE A C 1
ATOM 1736 O O . ILE A 1 221 ? 14.648 -7.589 9.333 1.00 82.44 221 ILE A O 1
ATOM 1740 N N . TYR A 1 222 ? 12.641 -7.957 8.391 1.00 81.06 222 TYR A N 1
ATOM 1741 C CA . TYR A 1 222 ? 12.235 -6.557 8.368 1.00 81.06 222 TYR A CA 1
ATOM 1742 C C . TYR A 1 222 ? 12.087 -5.982 9.783 1.00 81.06 222 TYR A C 1
ATOM 1744 O O . TYR A 1 222 ? 12.726 -4.987 10.095 1.00 81.06 222 TYR A O 1
ATOM 1752 N N . SER A 1 223 ? 11.351 -6.653 10.676 1.00 77.12 223 SER A N 1
ATOM 1753 C CA . SER A 1 223 ? 11.201 -6.202 12.070 1.00 77.12 223 SER A CA 1
ATOM 1754 C C . SER A 1 223 ? 12.537 -6.110 12.817 1.00 77.12 223 SER A C 1
ATOM 1756 O O . SER A 1 223 ? 12.756 -5.182 13.583 1.00 77.12 223 SER A O 1
ATOM 1758 N N . SER A 1 224 ? 13.477 -7.021 12.539 1.00 70.56 224 SER A N 1
ATOM 1759 C CA . SER A 1 224 ? 14.825 -6.967 13.116 1.00 70.56 224 SER A CA 1
ATOM 1760 C C . SER A 1 224 ? 15.677 -5.813 12.578 1.00 70.56 224 SER A C 1
ATOM 1762 O O . SER A 1 224 ? 16.686 -5.491 13.195 1.00 70.56 224 SER A O 1
ATOM 1764 N N . ARG A 1 225 ? 15.310 -5.218 11.435 1.00 63.09 225 ARG A N 1
ATOM 1765 C CA . ARG A 1 225 ? 15.953 -4.009 10.904 1.00 63.09 225 ARG A CA 1
ATOM 1766 C C . ARG A 1 225 ? 15.370 -2.740 11.510 1.00 63.09 225 ARG A C 1
ATOM 1768 O O . ARG A 1 225 ? 16.129 -1.814 11.712 1.00 63.09 225 ARG A O 1
ATOM 1775 N N . ASP A 1 226 ? 14.080 -2.696 11.832 1.00 54.25 226 ASP A N 1
ATOM 1776 C CA . ASP A 1 226 ? 13.495 -1.527 12.512 1.00 54.25 226 ASP A CA 1
ATOM 1777 C C . ASP A 1 226 ? 13.987 -1.406 13.970 1.00 54.25 226 ASP A C 1
ATOM 1779 O O . ASP A 1 226 ? 14.165 -0.300 14.476 1.00 54.25 226 ASP A O 1
ATOM 1783 N N . ASP A 1 227 ? 14.287 -2.535 14.625 1.00 49.06 227 ASP A N 1
ATOM 1784 C CA . ASP A 1 227 ? 14.907 -2.574 15.962 1.00 49.06 227 ASP A CA 1
ATOM 1785 C C . ASP A 1 227 ? 16.432 -2.320 15.942 1.00 49.06 227 ASP A C 1
ATOM 1787 O O . ASP A 1 227 ? 17.053 -2.134 16.994 1.00 49.06 227 ASP A O 1
ATOM 1791 N N . ALA A 1 228 ? 17.052 -2.324 14.759 1.00 41.03 228 ALA A N 1
ATOM 1792 C CA . ALA A 1 228 ? 18.465 -2.040 14.563 1.00 41.03 228 ALA A CA 1
ATOM 1793 C C . ALA A 1 228 ? 18.605 -0.694 13.842 1.00 41.03 228 ALA A C 1
ATOM 1795 O O . ALA A 1 228 ? 18.412 -0.613 12.638 1.00 41.03 228 ALA A O 1
ATOM 1796 N N . GLU A 1 229 ? 19.023 0.367 14.537 1.00 43.38 229 GLU A N 1
ATOM 1797 C CA . GLU A 1 229 ? 19.358 1.671 13.922 1.00 43.38 229 GLU A CA 1
ATOM 1798 C C . GLU A 1 229 ? 20.495 1.612 12.865 1.00 43.38 229 GLU A C 1
ATOM 1800 O O . GLU A 1 229 ? 20.999 2.646 12.429 1.00 43.38 229 GLU A O 1
ATOM 1805 N N . GLU A 1 230 ? 20.917 0.429 12.418 1.00 46.91 230 GLU A N 1
ATOM 1806 C CA . GLU A 1 230 ? 21.963 0.239 11.425 1.00 46.91 230 GLU A CA 1
ATOM 1807 C C . GLU A 1 230 ? 21.453 -0.620 10.264 1.00 46.91 230 GLU A C 1
ATOM 1809 O O . GLU A 1 230 ? 21.107 -1.795 10.425 1.00 46.91 230 GLU A O 1
ATOM 1814 N N . GLU A 1 231 ? 21.441 -0.028 9.064 1.00 46.22 231 GLU A N 1
ATOM 1815 C CA . GLU A 1 231 ? 21.314 -0.778 7.817 1.00 46.22 231 GLU A CA 1
ATOM 1816 C C . GLU A 1 231 ? 22.326 -1.940 7.819 1.00 46.22 231 GLU A C 1
ATOM 1818 O O . GLU A 1 231 ? 23.486 -1.739 8.188 1.00 46.22 231 GLU A O 1
ATOM 1823 N N . PRO A 1 232 ? 21.935 -3.164 7.421 1.00 46.50 232 PRO A N 1
ATOM 1824 C CA . PRO A 1 232 ? 22.893 -4.252 7.316 1.00 46.50 232 PRO A CA 1
ATOM 1825 C C . PRO A 1 232 ? 23.933 -3.899 6.251 1.00 46.50 232 PRO A C 1
ATOM 1827 O O . PRO A 1 232 ? 23.574 -3.669 5.096 1.00 46.50 232 PRO A O 1
ATOM 1830 N N . ASP A 1 233 ? 25.210 -3.891 6.630 1.00 52.41 233 ASP A N 1
ATOM 1831 C CA . ASP A 1 233 ? 26.325 -3.641 5.719 1.00 52.41 233 ASP A CA 1
ATOM 1832 C C . ASP A 1 233 ? 26.337 -4.718 4.610 1.00 52.41 233 ASP A C 1
ATOM 1834 O O . ASP A 1 233 ? 26.646 -5.892 4.835 1.00 52.41 233 ASP A O 1
ATOM 1838 N N . ILE A 1 234 ? 25.922 -4.344 3.393 1.00 55.78 234 ILE A N 1
ATOM 1839 C CA . ILE A 1 234 ? 25.876 -5.256 2.241 1.00 55.78 234 ILE A CA 1
ATOM 1840 C C . ILE A 1 234 ? 27.266 -5.303 1.600 1.00 55.78 234 ILE A C 1
ATOM 1842 O O . ILE A 1 234 ? 27.590 -4.494 0.731 1.00 55.78 234 ILE A O 1
ATOM 1846 N N . PHE A 1 235 ? 28.078 -6.283 1.991 1.00 67.06 235 PHE A N 1
ATOM 1847 C CA . PHE A 1 235 ? 29.378 -6.535 1.365 1.00 67.06 235 PHE A CA 1
ATOM 1848 C C . PHE A 1 235 ? 29.226 -7.323 0.060 1.00 67.06 235 PHE A C 1
ATOM 1850 O O . PHE A 1 235 ? 28.576 -8.372 0.010 1.00 67.06 235 PHE A O 1
ATOM 1857 N N . SER A 1 236 ? 29.863 -6.857 -1.017 1.00 71.56 236 SER A N 1
ATOM 1858 C CA . SER A 1 236 ? 29.972 -7.656 -2.237 1.00 71.56 236 SER A CA 1
ATOM 1859 C C . SER A 1 236 ? 30.916 -8.849 -2.034 1.00 71.56 236 SER A C 1
ATOM 1861 O O . SER A 1 236 ? 31.709 -8.912 -1.093 1.00 71.56 236 SER A O 1
ATOM 1863 N N . LYS A 1 237 ? 30.892 -9.809 -2.966 1.00 70.81 237 LYS A N 1
ATOM 1864 C CA . LYS A 1 237 ? 31.848 -10.929 -2.961 1.00 70.81 237 LYS A CA 1
ATOM 1865 C C . LYS A 1 237 ? 33.307 -10.451 -3.018 1.00 70.81 237 LYS A C 1
ATOM 1867 O O . LYS A 1 237 ? 34.177 -11.093 -2.436 1.00 70.81 237 LYS A O 1
ATOM 1872 N N . GLU A 1 238 ? 33.574 -9.350 -3.717 1.00 74.44 238 GLU A N 1
ATOM 1873 C CA . GLU A 1 238 ? 34.912 -8.754 -3.804 1.00 74.44 238 GLU A CA 1
ATOM 1874 C C . GLU A 1 238 ? 35.310 -8.070 -2.490 1.00 74.44 238 GLU A C 1
ATOM 1876 O O . GLU A 1 238 ? 36.465 -8.162 -2.078 1.00 74.44 238 GLU A O 1
ATOM 1881 N N . ASP A 1 239 ? 34.355 -7.449 -1.799 1.00 74.00 239 ASP A N 1
ATOM 1882 C CA . ASP A 1 239 ? 34.571 -6.814 -0.495 1.00 74.00 239 ASP A CA 1
ATOM 1883 C C . ASP A 1 239 ? 34.875 -7.858 0.580 1.00 74.00 239 ASP A C 1
ATOM 1885 O O . ASP A 1 239 ? 35.859 -7.733 1.306 1.00 74.00 239 ASP A O 1
ATOM 1889 N N . MET A 1 240 ? 34.133 -8.969 0.593 1.00 76.50 240 MET A N 1
ATOM 1890 C CA . MET A 1 240 ? 34.424 -10.100 1.479 1.00 76.50 240 MET A CA 1
ATOM 1891 C C . MET A 1 240 ? 35.820 -10.686 1.231 1.00 76.50 240 MET A C 1
ATOM 1893 O O . MET A 1 240 ? 36.532 -11.013 2.177 1.00 76.50 240 MET A O 1
ATOM 1897 N N . GLN A 1 241 ? 36.257 -10.785 -0.030 1.00 80.25 241 GLN A N 1
ATOM 1898 C CA . GLN A 1 241 ? 37.612 -11.246 -0.353 1.00 80.25 241 GLN A CA 1
ATOM 1899 C C . GLN A 1 241 ? 38.691 -10.279 0.150 1.00 80.25 241 GLN A C 1
ATOM 1901 O O . GLN A 1 241 ? 39.713 -10.726 0.669 1.00 80.25 241 GLN A O 1
ATOM 1906 N N . LYS A 1 242 ? 38.464 -8.967 0.035 1.00 80.44 242 LYS A N 1
ATOM 1907 C CA . LYS A 1 242 ? 39.383 -7.946 0.557 1.00 80.44 242 LYS A CA 1
ATOM 1908 C C . LYS A 1 242 ? 39.430 -7.932 2.083 1.00 80.44 242 LYS A C 1
ATOM 1910 O O . LYS A 1 242 ? 40.518 -7.810 2.631 1.00 80.44 242 LYS A O 1
ATOM 1915 N N . LEU A 1 243 ? 38.296 -8.109 2.762 1.00 80.31 243 LEU A N 1
ATOM 1916 C CA . LEU A 1 243 ? 38.234 -8.240 4.223 1.00 80.31 243 LEU A CA 1
ATOM 1917 C C . LEU A 1 243 ? 39.030 -9.454 4.706 1.00 80.31 243 LEU A C 1
ATOM 1919 O O . LEU A 1 243 ? 39.878 -9.327 5.587 1.00 80.31 243 LEU A O 1
ATOM 1923 N N . VAL A 1 244 ? 38.832 -10.618 4.078 1.00 82.69 244 VAL A N 1
ATOM 1924 C CA . VAL A 1 244 ? 39.605 -11.831 4.389 1.00 82.69 244 VAL A CA 1
ATOM 1925 C C . VAL A 1 244 ? 41.104 -11.596 4.185 1.00 82.69 244 VAL A C 1
ATOM 1927 O O . VAL A 1 244 ? 41.906 -11.972 5.040 1.00 82.69 244 VAL A O 1
ATOM 1930 N N . GLU A 1 245 ? 41.502 -10.943 3.092 1.00 84.12 245 GLU A N 1
ATOM 1931 C CA . GLU A 1 245 ? 42.907 -10.609 2.831 1.00 84.12 245 GLU A CA 1
ATOM 1932 C C . GLU A 1 245 ? 43.470 -9.605 3.853 1.00 84.12 245 GLU A C 1
ATOM 1934 O O . GLU A 1 245 ? 44.604 -9.757 4.315 1.00 84.12 245 GLU A O 1
ATOM 1939 N N . ALA A 1 246 ? 42.677 -8.617 4.273 1.00 83.88 246 ALA A N 1
ATOM 1940 C CA . ALA A 1 246 ? 43.054 -7.652 5.301 1.00 83.88 246 ALA A CA 1
ATOM 1941 C C . ALA A 1 246 ? 43.327 -8.339 6.648 1.00 83.88 246 ALA A C 1
ATOM 1943 O O . ALA A 1 246 ? 44.352 -8.076 7.285 1.00 83.88 246 ALA A O 1
ATOM 1944 N N . PHE A 1 247 ? 42.470 -9.284 7.051 1.00 84.62 247 PHE A N 1
ATOM 1945 C CA . PHE A 1 247 ? 42.686 -10.076 8.261 1.00 84.62 247 PHE A CA 1
ATOM 1946 C C . PHE A 1 247 ? 43.892 -11.009 8.123 1.00 84.62 247 PHE A C 1
ATOM 1948 O O . PHE A 1 247 ? 44.727 -11.048 9.026 1.00 84.62 247 PHE A O 1
ATOM 1955 N N . LYS A 1 248 ? 44.082 -11.688 6.982 1.00 83.94 248 LYS A N 1
ATOM 1956 C CA . LYS A 1 248 ? 45.265 -12.539 6.725 1.00 83.94 248 LYS A CA 1
ATOM 1957 C C . LYS A 1 248 ? 46.578 -11.765 6.789 1.00 83.94 248 LYS A C 1
ATOM 1959 O O . LYS A 1 248 ? 47.534 -12.215 7.418 1.00 83.94 248 LYS A O 1
ATOM 1964 N N . THR A 1 249 ? 46.622 -10.585 6.183 1.00 84.06 249 THR A N 1
ATOM 1965 C CA . THR A 1 249 ? 47.823 -9.736 6.123 1.00 84.06 249 THR A CA 1
ATOM 1966 C C . THR A 1 249 ? 48.025 -8.878 7.371 1.00 84.06 249 THR A C 1
ATOM 1968 O O . THR A 1 249 ? 49.020 -8.158 7.465 1.00 84.06 249 THR A O 1
ATOM 1971 N N . ARG A 1 250 ? 47.118 -8.984 8.354 1.00 84.25 250 ARG A N 1
ATOM 1972 C CA . ARG A 1 250 ? 47.089 -8.181 9.584 1.00 84.25 250 ARG A CA 1
ATOM 1973 C C . ARG A 1 250 ? 47.095 -6.678 9.298 1.00 84.25 250 ARG A C 1
ATOM 1975 O O . ARG A 1 250 ? 47.767 -5.912 9.988 1.00 84.25 250 ARG A O 1
ATOM 1982 N N . ASN A 1 251 ? 46.372 -6.269 8.260 1.00 83.12 251 ASN A N 1
ATOM 1983 C CA . ASN A 1 251 ? 46.298 -4.886 7.823 1.00 83.12 251 ASN A CA 1
ATOM 1984 C C . ASN A 1 251 ? 44.950 -4.266 8.240 1.00 83.12 251 ASN A C 1
ATOM 1986 O O . ASN A 1 251 ? 43.970 -4.381 7.503 1.00 83.12 251 ASN A O 1
ATOM 1990 N N . PRO A 1 252 ? 44.876 -3.605 9.409 1.00 78.25 252 PRO A N 1
ATOM 1991 C CA . PRO A 1 252 ? 43.628 -3.033 9.907 1.00 78.25 252 PRO A CA 1
ATOM 1992 C C . PRO A 1 252 ? 43.141 -1.859 9.057 1.00 78.25 252 PRO A C 1
ATOM 1994 O O . PRO A 1 252 ? 41.947 -1.598 9.014 1.00 78.25 252 PRO A O 1
ATOM 1997 N N . ASP A 1 253 ? 44.034 -1.155 8.363 1.00 80.25 253 ASP A N 1
ATOM 1998 C CA . ASP A 1 253 ? 43.635 -0.024 7.525 1.00 80.25 253 ASP A CA 1
ATOM 1999 C C . ASP A 1 253 ? 42.959 -0.506 6.236 1.00 80.25 253 ASP A C 1
ATOM 2001 O O . ASP A 1 253 ? 41.978 0.086 5.802 1.00 80.25 253 ASP A O 1
ATOM 2005 N N . MET A 1 254 ? 43.385 -1.654 5.702 1.00 80.44 254 MET A N 1
ATOM 2006 C CA . MET A 1 254 ? 42.698 -2.328 4.594 1.00 80.44 254 MET A CA 1
ATOM 2007 C C . MET A 1 254 ? 41.337 -2.903 5.013 1.00 80.44 254 MET A C 1
ATOM 2009 O O . MET A 1 254 ? 40.407 -2.903 4.214 1.00 80.44 254 MET A O 1
ATOM 2013 N N . ALA A 1 255 ? 41.196 -3.360 6.263 1.00 79.06 255 ALA A N 1
ATOM 2014 C CA . ALA A 1 255 ? 39.905 -3.802 6.791 1.00 79.06 255 ALA A CA 1
ATOM 2015 C C . ALA A 1 255 ? 38.931 -2.618 6.916 1.00 79.06 255 ALA A C 1
ATOM 2017 O O . ALA A 1 255 ? 37.791 -2.731 6.484 1.00 79.06 255 ALA A O 1
ATOM 2018 N N . LYS A 1 256 ? 39.409 -1.460 7.397 1.00 79.88 256 LYS A N 1
ATOM 2019 C CA . LYS A 1 256 ? 38.625 -0.215 7.520 1.00 79.88 256 LYS A CA 1
ATOM 2020 C C . LYS A 1 256 ? 38.169 0.376 6.189 1.00 79.88 256 LYS A C 1
ATOM 2022 O O . LYS A 1 256 ? 37.135 1.033 6.142 1.00 79.88 256 LYS A O 1
ATOM 2027 N N . GLU A 1 257 ? 38.952 0.196 5.125 1.00 79.31 257 GLU A N 1
ATOM 2028 C CA . GLU A 1 257 ? 38.572 0.643 3.776 1.00 79.31 257 GLU A CA 1
ATOM 2029 C C . GLU A 1 257 ? 37.340 -0.096 3.240 1.00 79.31 257 GLU A C 1
ATOM 2031 O O . GLU A 1 257 ? 36.641 0.438 2.380 1.00 79.31 257 GLU A O 1
ATOM 2036 N N . VAL A 1 258 ? 37.087 -1.309 3.736 1.00 76.88 258 VAL A N 1
ATOM 2037 C CA . VAL A 1 258 ? 35.969 -2.153 3.309 1.00 76.88 258 VAL A CA 1
ATOM 2038 C C . VAL A 1 258 ? 34.833 -2.129 4.329 1.00 76.88 258 VAL A C 1
ATOM 2040 O O . VAL A 1 258 ? 33.682 -1.977 3.939 1.00 76.88 258 VAL A O 1
ATOM 2043 N N . ASP A 1 259 ? 35.158 -2.227 5.617 1.00 77.69 259 ASP A N 1
ATOM 2044 C CA . ASP A 1 259 ? 34.233 -2.119 6.742 1.00 77.69 259 ASP A CA 1
ATOM 2045 C C . ASP A 1 259 ? 34.747 -1.063 7.739 1.00 77.69 259 ASP A C 1
ATOM 2047 O O . ASP A 1 259 ? 35.657 -1.345 8.527 1.00 77.69 259 ASP A O 1
ATOM 2051 N N . PRO A 1 260 ? 34.174 0.153 7.756 1.00 75.00 260 PRO A N 1
ATOM 2052 C CA . PRO A 1 260 ? 34.551 1.197 8.705 1.00 75.00 260 PRO A CA 1
ATOM 2053 C C . PRO A 1 260 ? 34.454 0.776 10.182 1.00 75.00 260 PRO A C 1
ATOM 2055 O O . PRO A 1 260 ? 35.224 1.295 10.996 1.00 75.00 260 PRO A O 1
ATOM 2058 N N . LYS A 1 261 ? 33.582 -0.186 10.531 1.00 73.75 261 LYS A N 1
ATOM 2059 C CA . LYS A 1 261 ? 33.427 -0.724 11.897 1.00 73.75 261 LYS A CA 1
ATOM 2060 C C . LYS A 1 261 ? 34.589 -1.633 12.303 1.00 73.75 261 LYS A C 1
ATOM 2062 O O . LYS A 1 261 ? 34.812 -1.862 13.490 1.00 73.75 261 LYS A O 1
ATOM 2067 N N . ALA A 1 262 ? 35.439 -2.052 11.361 1.00 72.06 262 ALA A N 1
ATOM 2068 C CA . ALA A 1 262 ? 36.703 -2.720 11.672 1.00 72.06 262 ALA A CA 1
ATOM 2069 C C . ALA A 1 262 ? 37.662 -1.836 12.501 1.00 72.06 262 ALA A C 1
ATOM 2071 O O . ALA A 1 262 ? 38.644 -2.338 13.053 1.00 72.06 262 ALA A O 1
ATOM 2072 N N . ALA A 1 263 ? 37.401 -0.525 12.602 1.00 69.31 263 ALA A N 1
ATOM 2073 C CA . ALA A 1 263 ? 38.115 0.378 13.501 1.00 69.31 263 ALA A CA 1
ATOM 2074 C C . ALA A 1 263 ? 37.813 0.137 14.989 1.00 69.31 263 ALA A C 1
ATOM 2076 O O . ALA A 1 263 ? 38.656 0.472 15.825 1.00 69.31 263 ALA A O 1
ATOM 2077 N N . ASP A 1 264 ? 36.656 -0.449 15.301 1.00 76.44 264 ASP A N 1
ATOM 2078 C CA . ASP A 1 264 ? 36.192 -0.682 16.671 1.00 76.44 264 ASP A CA 1
ATOM 2079 C C . ASP A 1 264 ? 36.686 -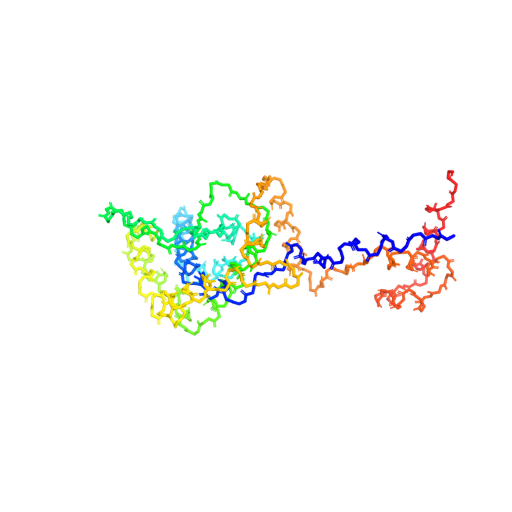2.018 17.243 1.00 76.44 264 ASP A C 1
ATOM 2081 O O . ASP A 1 264 ? 36.595 -2.252 18.449 1.00 76.44 264 ASP A O 1
ATOM 2085 N N . LEU A 1 265 ? 37.274 -2.870 16.395 1.00 77.62 265 LEU A N 1
ATOM 2086 C CA . LEU A 1 265 ? 37.875 -4.132 16.808 1.00 77.62 265 LEU A CA 1
ATOM 2087 C C . LEU A 1 265 ? 39.079 -3.884 17.715 1.00 77.62 265 LEU A C 1
ATOM 2089 O O . LEU A 1 265 ? 40.055 -3.215 17.352 1.00 77.62 265 LEU A O 1
ATOM 2093 N N . ASN A 1 266 ? 39.051 -4.494 18.893 1.00 79.38 266 ASN A N 1
ATOM 2094 C CA . ASN A 1 266 ? 40.208 -4.514 19.765 1.00 79.38 266 ASN A CA 1
ATOM 2095 C C . ASN A 1 266 ? 41.258 -5.526 19.262 1.00 79.38 266 ASN A C 1
ATOM 2097 O O . ASN A 1 266 ? 41.033 -6.344 18.369 1.00 79.38 266 ASN A O 1
ATOM 2101 N N . LYS A 1 267 ? 42.461 -5.469 19.841 1.00 76.62 267 LYS A N 1
ATOM 2102 C CA . LYS A 1 267 ? 43.595 -6.291 19.395 1.00 76.62 267 LYS A CA 1
ATOM 2103 C C . LYS A 1 267 ? 43.337 -7.800 19.512 1.00 76.62 267 LYS A C 1
ATOM 2105 O O . LYS A 1 267 ? 43.878 -8.559 18.715 1.00 76.62 267 LYS A O 1
ATOM 2110 N N . GLU A 1 268 ? 42.566 -8.231 20.507 1.00 77.50 268 GLU A N 1
ATOM 2111 C CA . GLU A 1 268 ? 42.251 -9.648 20.720 1.00 77.50 268 GLU A CA 1
ATOM 2112 C C . GLU A 1 268 ? 41.225 -10.136 19.692 1.00 77.50 268 GLU A C 1
ATOM 2114 O O . GLU A 1 268 ? 41.418 -11.189 19.091 1.00 77.50 268 GLU A O 1
ATOM 2119 N N . GLU A 1 269 ? 40.205 -9.327 19.409 1.00 75.50 269 GLU A N 1
ATOM 2120 C CA . GLU A 1 269 ? 39.201 -9.592 18.371 1.00 75.50 269 GLU A CA 1
ATOM 2121 C C . GLU A 1 269 ? 39.831 -9.645 16.975 1.00 75.50 269 GLU A C 1
ATOM 2123 O O . GLU A 1 269 ? 39.529 -10.532 16.178 1.00 75.50 269 GLU A O 1
ATOM 2128 N N . PHE A 1 270 ? 40.773 -8.745 16.692 1.00 79.25 270 PHE A N 1
ATOM 2129 C CA . PHE A 1 270 ? 41.468 -8.720 15.408 1.00 79.25 270 PHE A CA 1
ATOM 2130 C C . PHE A 1 270 ? 42.403 -9.931 15.214 1.00 79.25 270 PHE A C 1
ATOM 2132 O O . PHE A 1 270 ? 42.507 -10.468 14.111 1.00 79.25 270 PHE A O 1
ATOM 2139 N N . GLU A 1 271 ? 43.077 -10.396 16.273 1.00 76.38 271 GLU A N 1
ATOM 2140 C CA . GLU A 1 271 ? 43.888 -11.626 16.226 1.00 76.38 271 GLU A CA 1
ATOM 2141 C C . GLU A 1 271 ? 43.019 -12.881 16.062 1.00 76.38 271 GLU A C 1
ATOM 2143 O O . GLU A 1 271 ? 43.414 -13.811 15.357 1.00 76.38 271 GLU A O 1
ATOM 2148 N N . GLU A 1 272 ? 41.824 -12.899 16.653 1.00 81.44 272 GLU A N 1
ATOM 2149 C CA . GLU A 1 272 ? 40.869 -13.992 16.468 1.00 81.44 272 GLU A CA 1
ATOM 2150 C C . GLU A 1 272 ? 40.366 -14.059 15.019 1.00 81.44 272 GLU A C 1
ATOM 2152 O O . GLU A 1 272 ? 40.374 -15.129 14.412 1.00 81.44 272 GLU A O 1
ATOM 2157 N N . LEU A 1 273 ? 40.035 -12.916 14.413 1.00 80.19 273 LEU A N 1
ATOM 2158 C CA . LEU A 1 273 ? 39.638 -12.847 13.002 1.00 80.19 273 LEU A CA 1
ATOM 2159 C C . LEU A 1 273 ? 40.783 -13.224 12.055 1.00 80.19 273 LEU A C 1
ATOM 2161 O O . LEU A 1 273 ? 40.566 -13.924 11.066 1.00 80.19 273 LEU A O 1
ATOM 2165 N N . HIS A 1 274 ? 42.020 -12.840 12.378 1.00 77.44 274 HIS A N 1
ATOM 2166 C CA . HIS A 1 274 ? 43.203 -13.309 11.658 1.00 77.44 274 HIS A CA 1
ATOM 2167 C C . HIS A 1 274 ? 43.359 -14.835 11.738 1.00 77.44 274 HIS A C 1
ATOM 2169 O O . HIS A 1 274 ? 43.734 -15.473 10.752 1.00 77.44 274 HIS A O 1
ATOM 2175 N N . ARG A 1 275 ? 43.076 -15.437 12.896 1.00 78.69 275 ARG A N 1
ATOM 2176 C CA . ARG A 1 275 ? 43.128 -16.890 13.073 1.00 78.69 275 ARG A CA 1
ATOM 2177 C C . ARG A 1 275 ? 42.060 -17.592 12.232 1.00 78.69 275 ARG A C 1
ATOM 2179 O O . ARG A 1 275 ? 42.413 -18.457 11.437 1.00 78.69 275 ARG A O 1
ATOM 2186 N N . VAL A 1 276 ? 40.805 -17.155 12.317 1.00 80.00 276 VAL A N 1
ATOM 2187 C CA . VAL A 1 276 ? 39.682 -17.713 11.539 1.00 80.00 276 VAL A CA 1
ATOM 2188 C C . VAL A 1 276 ? 39.920 -17.581 10.028 1.00 80.00 276 VAL A C 1
ATOM 2190 O O . VAL A 1 276 ? 39.761 -18.550 9.288 1.00 80.00 276 VAL A O 1
ATOM 2193 N N . ALA A 1 277 ? 40.402 -16.423 9.562 1.00 75.75 277 ALA A N 1
ATOM 2194 C CA . ALA A 1 277 ? 40.699 -16.191 8.146 1.00 75.75 277 ALA A CA 1
ATOM 2195 C C . ALA A 1 277 ? 41.816 -17.101 7.595 1.00 75.75 277 ALA A C 1
ATOM 2197 O O . ALA A 1 277 ? 41.845 -17.395 6.397 1.00 75.75 277 ALA A O 1
ATOM 2198 N N . ASN A 1 278 ? 42.742 -17.547 8.450 1.00 72.50 278 ASN A N 1
ATOM 2199 C CA . ASN A 1 278 ? 43.782 -18.511 8.085 1.00 72.50 278 ASN A CA 1
ATOM 2200 C C . ASN A 1 278 ? 43.309 -19.968 8.192 1.00 72.50 278 ASN A C 1
ATOM 2202 O O . ASN A 1 278 ? 43.813 -20.815 7.456 1.00 72.50 278 ASN A O 1
ATOM 2206 N N . GLU A 1 279 ? 42.343 -20.261 9.064 1.00 68.69 279 GLU A N 1
ATOM 2207 C CA . GLU A 1 279 ? 41.763 -21.597 9.229 1.00 68.69 279 GLU A CA 1
ATOM 2208 C C . GLU A 1 279 ? 40.811 -21.963 8.073 1.00 68.69 279 GLU A C 1
ATOM 2210 O O . GLU A 1 279 ? 40.874 -23.082 7.575 1.00 68.69 279 GLU A O 1
ATOM 2215 N N . GLU A 1 280 ? 40.015 -21.027 7.540 1.00 58.78 280 GLU A N 1
ATOM 2216 C CA . GLU A 1 280 ? 39.088 -21.305 6.421 1.00 58.78 280 GLU A CA 1
ATOM 2217 C C . GLU A 1 280 ? 39.765 -21.585 5.060 1.00 58.78 280 GLU A C 1
ATOM 2219 O O . GLU A 1 280 ? 39.085 -21.936 4.094 1.00 58.78 280 GLU A O 1
ATOM 2224 N N . HIS A 1 281 ? 41.090 -21.433 4.935 1.00 50.84 281 HIS A N 1
ATOM 2225 C CA . HIS A 1 281 ? 41.859 -21.752 3.714 1.00 50.84 281 HIS A CA 1
ATOM 2226 C C . HIS A 1 281 ? 43.085 -22.651 3.973 1.00 50.84 281 HIS A C 1
ATOM 2228 O O . HIS A 1 281 ? 43.918 -22.821 3.080 1.00 50.84 281 HIS A O 1
ATOM 2234 N N . GLY A 1 282 ? 43.202 -23.231 5.171 1.00 42.31 282 GLY A N 1
ATOM 2235 C CA . GLY A 1 282 ? 44.206 -24.242 5.498 1.00 42.31 282 GLY A CA 1
ATOM 2236 C C . GLY A 1 282 ? 43.650 -25.659 5.335 1.00 42.31 282 GLY A C 1
ATOM 2237 O O . GLY A 1 282 ? 42.967 -26.147 6.225 1.00 42.31 282 GLY A O 1
ATOM 2238 N N . ASP A 1 283 ? 43.987 -26.300 4.214 1.00 33.38 283 ASP A N 1
ATOM 2239 C CA . ASP A 1 283 ? 43.885 -27.739 3.911 1.00 33.38 283 ASP A CA 1
ATOM 2240 C C . ASP A 1 283 ? 42.501 -28.429 4.012 1.00 33.38 283 ASP A C 1
ATOM 2242 O O . ASP A 1 283 ? 42.130 -29.041 5.017 1.00 33.38 283 ASP A O 1
ATOM 2246 N N . MET A 1 284 ? 41.829 -28.501 2.855 1.00 29.39 284 MET A N 1
ATOM 2247 C CA . MET A 1 284 ? 41.596 -29.797 2.192 1.00 29.39 284 MET A CA 1
ATOM 2248 C C . MET A 1 284 ? 42.372 -29.845 0.878 1.00 29.39 284 MET A C 1
ATOM 2250 O O . MET A 1 284 ? 42.285 -28.854 0.119 1.00 29.39 284 MET A O 1
#

Foldseek 3Di:
DDDPPPPPPDPLVPPPQAAADDVLVLLLQLLVLLLQLLLLLLVVLQVVQVVQVVVVHHDDLVNSVVLLVCCLPCLAPSPVQLQQKAFADPPDPDDDDDPDDPCPDPHRIDGHPFGFDNGRSSNSSSVSSVVLCVDPLCPCVSVVSSVCVVVDPGSSPPVNSVVVSCVRSCVDPSNVCNVVSSVVCVVQQQPQDSNHGVVVVSVVSDTDGDDPVRSVVSSVVVVVVVVPPDDPLDADPVLVVQCLVCLCVVPLVSNCVSPVCSVVDDPVNSVVSSVVSVVVPPDD

Sequence (284 aa):
MLSINALSAECKKELPYHAPFPQQVKDAISCDVCTHALANLAIQVQAVREEKESKSLKLNEEDVLEIMDELCTPFTTRGEWIRRIVLKIPLSPTTTTNASSGIESRGYIDVLDFFAVCKRTCRSVEEACQALMDNEGMDHLSSIILANAKKFDNIADLKLVNKMAREICQPLDFCMAHMKYKEKLEHDLNKPTPDGSLLEQILSDKAEEITEDDLRLERTIYSSRDDAEEEPDIFSKEDMQKLVEAFKTRNPDMAKEVDPKAADLNKEEFEELHRVANEEHGDM

Secondary structure (DSSP, 8-state):
---TTSTTS-------TTPPPPHHHHHHHHHHHHHHHHHHHHHHHHHHHHHHHHTT----HHHHHHHHHHHT-TTSTTTGGGGGEEE---S-------S-STT----SEEE-SSPBP--HHHHHHHHHHHHHHTSGGGTTHHHHHHHHHHHSS-TT-HHHHHHHHHHHTTTSHHHHTHHHHHHHHHHHTT---TT--HHHHHHHS---BPPHHHHHHHHHHHHHHHT-SS------HHHHHHHHHHHHTT-HHHHHHH-GGGGS--HHHHHHHHHHHHHTTS--

Radius of gyration: 24.99 Å; Cα contacts (8 Å, 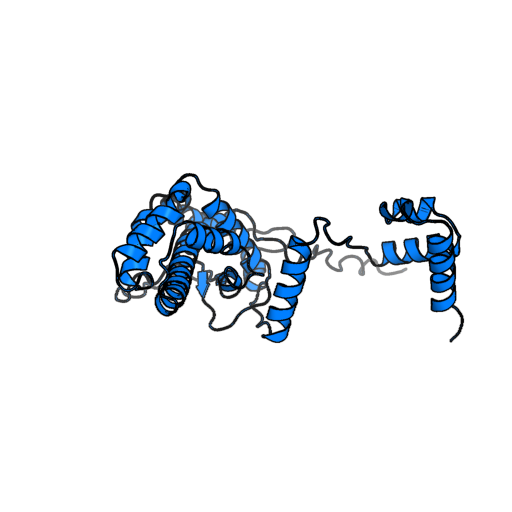|Δi|>4): 287; chains: 1; bounding box: 71×47×62 Å

Mean predicted aligned error: 14.05 Å

Solvent-accessible surface area (backbone atoms only — not comparable to full-atom values): 16220 Å² total; per-residue (Å²): 136,84,76,94,73,74,86,73,71,74,83,57,70,75,66,61,75,62,47,52,60,59,66,57,56,32,49,35,35,34,43,59,48,45,44,52,51,52,44,51,50,28,43,52,52,42,52,54,37,54,55,27,49,77,69,76,44,77,79,54,58,66,65,43,45,62,47,57,74,34,40,43,36,57,54,37,94,66,4,32,68,42,27,19,45,41,78,41,77,80,93,60,101,71,76,89,76,79,93,83,65,85,88,69,67,96,44,47,62,46,78,55,97,56,48,26,56,74,30,27,57,25,40,26,48,28,53,33,37,45,60,47,65,73,30,80,90,38,78,54,46,46,61,52,50,48,53,44,50,74,73,37,100,57,40,53,37,66,69,54,37,59,46,49,34,55,71,58,41,46,78,36,69,56,36,68,43,26,68,62,29,40,56,50,35,64,68,48,27,77,42,82,46,96,77,48,25,53,46,58,50,58,71,65,62,64,84,43,81,49,52,72,68,57,50,53,49,48,28,50,57,47,54,58,42,74,77,32,100,56,82,80,84,84,70,49,77,67,45,52,51,46,41,44,48,14,32,58,69,70,33,62,68,55,25,28,75,73,38,66,68,52,68,73,56,48,75,67,58,49,52,49,46,23,49,51,48,50,54,81,73,57,81,134

pLDDT: mean 80.8, std 19.86, range [24.66, 97.88]